Protein AF-0000000067795207 (afdb_homodimer)

Structure (mmCIF, N/CA/C/O backbone):
data_AF-0000000067795207-model_v1
#
loop_
_entity.id
_entity.type
_entity.pdbx_description
1 polymer YALI0E32681p
#
loop_
_atom_site.group_PDB
_atom_site.id
_atom_site.type_symbol
_atom_site.label_atom_id
_atom_site.label_alt_id
_atom_site.label_comp_id
_atom_site.label_asym_id
_atom_site.label_entity_id
_atom_site.label_seq_id
_atom_site.pdbx_PDB_ins_code
_atom_site.Cartn_x
_atom_site.Cartn_y
_atom_site.Cartn_z
_atom_site.occupancy
_atom_site.B_iso_or_equiv
_atom_site.auth_seq_id
_atom_site.auth_comp_id
_atom_site.auth_asym_id
_atom_site.auth_atom_id
_atom_site.pdbx_PDB_model_num
ATOM 1 N N . MET A 1 1 ? -5.621 -8.648 -11.789 1 92.56 1 MET A N 1
ATOM 2 C CA . MET A 1 1 ? -4.742 -8.938 -12.922 1 92.56 1 MET A CA 1
ATOM 3 C C . MET A 1 1 ? -3.68 -9.953 -12.539 1 92.56 1 MET A C 1
ATOM 5 O O . MET A 1 1 ? -3.477 -10.945 -13.242 1 92.56 1 MET A O 1
ATOM 9 N N . ALA A 1 2 ? -3.113 -9.805 -11.336 1 96.44 2 ALA A N 1
ATOM 10 C CA . ALA A 1 2 ? -1.963 -10.617 -10.953 1 96.44 2 ALA A CA 1
ATOM 11 C C . ALA A 1 2 ? -2.312 -12.102 -10.961 1 96.44 2 ALA A C 1
ATOM 13 O O . ALA A 1 2 ? -1.557 -12.922 -11.484 1 96.44 2 ALA A O 1
ATOM 14 N N . GLU A 1 3 ? -3.465 -12.453 -10.414 1 97.31 3 GLU A N 1
ATOM 15 C CA . GLU A 1 3 ? -3.908 -13.844 -10.383 1 97.31 3 GLU A CA 1
ATOM 16 C C . GLU A 1 3 ? -4.066 -14.406 -11.789 1 97.31 3 GLU A C 1
ATOM 18 O O . GLU A 1 3 ? -3.549 -15.484 -12.094 1 97.31 3 GLU A O 1
ATOM 23 N N . ALA A 1 4 ? -4.727 -13.695 -12.602 1 97.75 4 ALA A N 1
ATOM 24 C CA . ALA A 1 4 ? -5.004 -14.141 -13.969 1 97.75 4 ALA A CA 1
ATOM 25 C C . ALA A 1 4 ? -3.713 -14.297 -14.766 1 97.75 4 ALA A C 1
ATOM 27 O O . ALA A 1 4 ? -3.529 -15.289 -15.469 1 97.75 4 ALA A O 1
ATOM 28 N N . VAL A 1 5 ? -2.875 -13.359 -14.633 1 98.31 5 VAL A N 1
ATOM 29 C CA . VAL A 1 5 ? -1.614 -13.383 -15.367 1 98.31 5 VAL A CA 1
ATOM 30 C C . VAL A 1 5 ? -0.76 -14.555 -14.898 1 98.31 5 VAL A C 1
ATOM 32 O O . VAL A 1 5 ? -0.169 -15.266 -15.711 1 98.31 5 VAL A O 1
ATOM 35 N N . PHE A 1 6 ? -0.694 -14.75 -13.602 1 98.5 6 PHE A N 1
ATOM 36 C CA . PHE A 1 6 ? 0.083 -15.867 -13.086 1 98.5 6 PHE A CA 1
ATOM 37 C C . PHE A 1 6 ? -0.47 -17.188 -13.594 1 98.5 6 PHE A C 1
ATOM 39 O O . PHE A 1 6 ? 0.284 -18.047 -14.062 1 98.5 6 PHE A O 1
ATOM 46 N N . ARG A 1 7 ? -1.765 -17.359 -13.477 1 98.38 7 ARG A N 1
ATOM 47 C CA . ARG A 1 7 ? -2.424 -18.578 -13.914 1 98.38 7 ARG A CA 1
ATOM 48 C C . ARG A 1 7 ? -2.141 -18.859 -15.391 1 98.38 7 ARG A C 1
ATOM 50 O O . ARG A 1 7 ? -1.771 -19.969 -15.758 1 98.38 7 ARG A O 1
ATOM 57 N N . GLU A 1 8 ? -2.32 -17.875 -16.203 1 98.62 8 GLU A N 1
ATOM 58 C CA . GLU A 1 8 ? -2.117 -18.047 -17.641 1 98.62 8 GLU A CA 1
ATOM 59 C C . GLU A 1 8 ? -0.647 -18.297 -17.969 1 98.62 8 GLU A C 1
ATOM 61 O O . GLU A 1 8 ? -0.328 -19.109 -18.828 1 98.62 8 GLU A O 1
ATOM 66 N N . THR A 1 9 ? 0.21 -17.609 -17.281 1 98.56 9 THR A N 1
ATOM 67 C CA . THR A 1 9 ? 1.64 -17.812 -17.484 1 98.56 9 THR A CA 1
ATOM 68 C C . THR A 1 9 ? 2.047 -19.234 -17.109 1 98.56 9 THR A C 1
ATOM 70 O O . THR A 1 9 ? 2.818 -19.875 -17.828 1 98.56 9 THR A O 1
ATOM 73 N N . ALA A 1 10 ? 1.554 -19.719 -15.969 1 98.44 10 ALA A N 1
ATOM 74 C CA . ALA A 1 10 ? 1.82 -21.094 -15.57 1 98.44 10 ALA A CA 1
ATOM 75 C C . ALA A 1 10 ? 1.33 -22.078 -16.641 1 98.44 10 ALA A C 1
ATOM 77 O O . ALA A 1 10 ? 2.043 -23.016 -17 1 98.44 10 ALA A O 1
ATOM 78 N N . LYS A 1 11 ? 0.176 -21.828 -17.141 1 98.31 11 LYS A N 1
ATOM 79 C CA . LYS A 1 11 ? -0.413 -22.672 -18.172 1 98.31 11 LYS A CA 1
ATOM 80 C C . LYS A 1 11 ? 0.442 -22.656 -19.438 1 98.31 11 LYS A C 1
ATOM 82 O O . LYS A 1 11 ? 0.78 -23.719 -19.969 1 98.31 11 LYS A O 1
ATOM 87 N N . ARG A 1 12 ? 0.833 -21.516 -19.875 1 98.19 12 ARG A N 1
ATOM 88 C CA . ARG A 1 12 ? 1.607 -21.359 -21.109 1 98.19 12 ARG A CA 1
ATOM 89 C C . ARG A 1 12 ? 2.98 -22.016 -20.969 1 98.19 12 ARG A C 1
ATOM 91 O O . ARG A 1 12 ? 3.574 -22.422 -21.969 1 98.19 12 ARG A O 1
ATOM 98 N N . ASN A 1 13 ? 3.387 -22.109 -19.797 1 97.38 13 ASN A N 1
ATOM 99 C CA . ASN A 1 13 ? 4.695 -22.703 -19.562 1 97.38 13 ASN A CA 1
ATOM 100 C C . ASN A 1 13 ? 4.582 -24.172 -19.156 1 97.38 13 ASN A C 1
ATOM 102 O O . ASN A 1 13 ? 5.562 -24.781 -18.719 1 97.38 13 ASN A O 1
ATOM 106 N N . GLY A 1 14 ? 3.4 -24.734 -19.219 1 97.06 14 GLY A N 1
ATOM 107 C CA . GLY A 1 14 ? 3.189 -26.141 -18.938 1 97.06 14 GLY A CA 1
ATOM 108 C C . GLY A 1 14 ? 3.303 -26.484 -17.469 1 97.06 14 GLY A C 1
ATOM 109 O O . GLY A 1 14 ? 3.697 -27.594 -17.125 1 97.06 14 GLY A O 1
ATOM 110 N N . LYS A 1 15 ? 2.982 -25.484 -16.609 1 97.38 15 LYS A N 1
ATOM 111 C CA . LYS A 1 15 ? 3.215 -25.688 -15.188 1 97.38 15 LYS A CA 1
ATOM 112 C C . LYS A 1 15 ? 1.923 -25.516 -14.391 1 97.38 15 LYS A C 1
ATOM 114 O O . LYS A 1 15 ? 1.958 -25.359 -13.164 1 97.38 15 LYS A O 1
ATOM 119 N N . ALA A 1 16 ? 0.835 -25.531 -15.062 1 97 16 ALA A N 1
ATOM 120 C CA . ALA A 1 16 ? -0.45 -25.328 -14.398 1 97 16 ALA A CA 1
ATOM 121 C C . ALA A 1 16 ? -0.688 -26.406 -13.336 1 97 16 ALA A C 1
ATOM 123 O O . ALA A 1 16 ? -1.244 -26.125 -12.273 1 97 16 ALA A O 1
ATOM 124 N N . ASP A 1 17 ? -0.238 -27.562 -13.594 1 96.56 17 ASP A N 1
ATOM 125 C CA . ASP A 1 17 ? -0.501 -28.703 -12.719 1 96.56 17 ASP A CA 1
ATOM 126 C C . ASP A 1 17 ? 0.352 -28.625 -11.453 1 96.56 17 ASP A C 1
ATOM 128 O O . ASP A 1 17 ? 0.128 -29.391 -10.508 1 96.56 17 ASP A O 1
ATOM 132 N N . GLN A 1 18 ? 1.262 -27.719 -11.422 1 96.56 18 GLN A N 1
ATOM 133 C CA . GLN A 1 18 ? 2.119 -27.562 -10.25 1 96.56 18 GLN A CA 1
ATOM 134 C C . GLN A 1 18 ? 1.411 -26.781 -9.148 1 96.56 18 GLN A C 1
ATOM 136 O O . GLN A 1 18 ? 1.884 -26.75 -8.016 1 96.56 18 GLN A O 1
ATOM 141 N N . PHE A 1 19 ? 0.271 -26.266 -9.477 1 97.81 19 PHE A N 1
ATOM 142 C CA . PHE A 1 19 ? -0.446 -25.453 -8.508 1 97.81 19 PHE A CA 1
ATOM 143 C C . PHE A 1 19 ? -1.842 -26 -8.258 1 97.81 19 PHE A C 1
ATOM 145 O O . PHE A 1 19 ? -2.648 -26.125 -9.18 1 97.81 19 PHE A O 1
ATOM 152 N N . ASN A 1 20 ? -2.111 -26.281 -7.023 1 97.88 20 ASN A N 1
ATOM 153 C CA . ASN A 1 20 ? -3.449 -26.703 -6.637 1 97.88 20 ASN A CA 1
ATOM 154 C C . ASN A 1 20 ? -4.418 -25.531 -6.562 1 97.88 20 ASN A C 1
ATOM 156 O O . ASN A 1 20 ? -5.57 -25.641 -6.984 1 97.88 20 ASN A O 1
ATOM 160 N N . ILE A 1 21 ? -3.943 -24.422 -6.008 1 97.94 21 ILE A N 1
ATOM 161 C CA . ILE A 1 21 ? -4.758 -23.219 -5.844 1 97.94 21 ILE A CA 1
ATOM 162 C C . ILE A 1 21 ? -3.961 -22 -6.281 1 97.94 21 ILE A C 1
ATOM 164 O O . ILE A 1 21 ? -2.803 -21.828 -5.891 1 97.94 21 ILE A O 1
ATOM 168 N N . ILE A 1 22 ? -4.48 -21.25 -7.199 1 97.88 22 ILE A N 1
ATOM 169 C CA . ILE 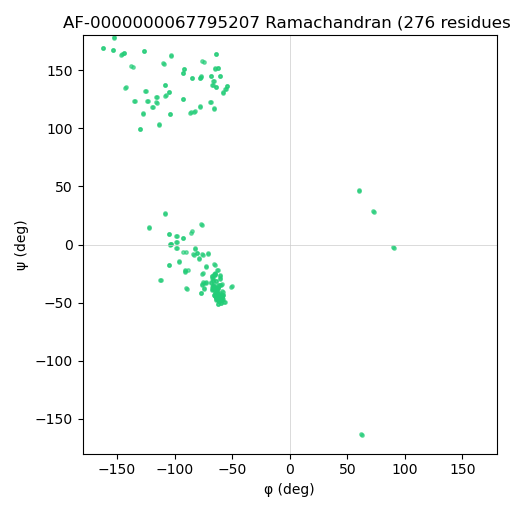A 1 22 ? -4.004 -19.922 -7.547 1 97.88 22 ILE A CA 1
ATOM 170 C C . ILE A 1 22 ? -5.09 -18.891 -7.242 1 97.88 22 ILE A C 1
ATOM 172 O O . ILE A 1 22 ? -6.223 -19.016 -7.719 1 97.88 22 ILE A O 1
ATOM 176 N N . ASP A 1 23 ? -4.77 -17.891 -6.391 1 96.62 23 ASP A N 1
ATOM 177 C CA . ASP A 1 23 ? -5.754 -16.922 -5.902 1 96.62 23 ASP A CA 1
ATOM 178 C C . ASP A 1 23 ? -5.121 -15.555 -5.699 1 96.62 23 ASP A C 1
ATOM 180 O O . ASP A 1 23 ? -3.904 -15.398 -5.812 1 96.62 23 ASP A O 1
ATOM 184 N N . SER A 1 24 ? -5.922 -14.594 -5.602 1 95.12 24 SER A N 1
ATOM 185 C CA . SER A 1 24 ? -5.488 -13.258 -5.211 1 95.12 24 SER A CA 1
ATOM 186 C C . SER A 1 24 ? -6.449 -12.633 -4.203 1 95.12 24 SER A C 1
ATOM 188 O O . SER A 1 24 ? -7.602 -13.062 -4.094 1 95.12 24 SER A O 1
ATOM 190 N N . CYS A 1 25 ? -5.926 -11.75 -3.398 1 92.81 25 CYS A N 1
ATOM 191 C CA . CYS A 1 25 ? -6.723 -11.016 -2.424 1 92.81 25 CYS A CA 1
ATOM 192 C C . CYS A 1 25 ? -6.078 -9.672 -2.096 1 92.81 25 CYS A C 1
ATOM 194 O O . CYS A 1 25 ? -4.988 -9.367 -2.584 1 92.81 25 CYS A O 1
ATOM 196 N N . GLY A 1 26 ? -6.832 -8.844 -1.44 1 90.44 26 GLY A N 1
ATOM 197 C CA . GLY A 1 26 ? -6.32 -7.566 -0.977 1 90.44 26 GLY A CA 1
ATOM 198 C C . GLY A 1 26 ? -6.012 -7.547 0.508 1 90.44 26 GLY A C 1
ATOM 199 O O . GLY A 1 26 ? -6.441 -8.438 1.247 1 90.44 26 GLY A O 1
ATOM 200 N N . THR A 1 27 ? -5.242 -6.562 0.859 1 89.62 27 THR A N 1
ATOM 201 C CA . THR A 1 27 ? -4.98 -6.371 2.281 1 89.62 27 THR A CA 1
ATOM 202 C C . THR A 1 27 ? -5.891 -5.289 2.859 1 89.62 27 THR A C 1
ATOM 204 O O . THR A 1 27 ? -5.836 -5.004 4.055 1 89.62 27 THR A O 1
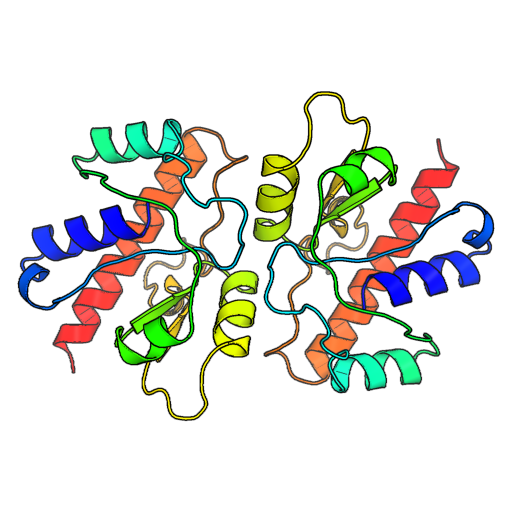ATOM 207 N N . SER A 1 28 ? -6.641 -4.762 1.921 1 82.31 28 SER A N 1
ATOM 208 C CA . SER A 1 28 ? -7.613 -3.76 2.346 1 82.31 28 SER A CA 1
ATOM 209 C C . SER A 1 28 ? -9.039 -4.289 2.232 1 82.31 28 SER A C 1
ATOM 211 O O . SER A 1 28 ? -9.273 -5.324 1.603 1 82.31 28 SER A O 1
ATOM 213 N N . GLY A 1 29 ? -10.031 -3.793 2.959 1 73.56 29 GLY A N 1
ATOM 214 C CA . GLY A 1 29 ? -11.414 -4.219 2.854 1 73.56 29 GLY A CA 1
ATOM 215 C C . GLY A 1 29 ? -12.18 -3.496 1.76 1 73.56 29 GLY A C 1
ATOM 216 O O . GLY A 1 29 ? -13.383 -3.719 1.582 1 73.56 29 GLY A O 1
ATOM 217 N N . PHE A 1 30 ? -11.609 -2.721 0.873 1 68.81 30 PHE A N 1
ATOM 218 C CA . PHE A 1 30 ? -12.344 -1.798 0.013 1 68.81 30 PHE A CA 1
ATOM 219 C C . PHE A 1 30 ? -12.781 -2.488 -1.272 1 68.81 30 PHE A C 1
ATOM 221 O O . PHE A 1 30 ? -13.75 -2.064 -1.914 1 68.81 30 PHE A O 1
ATOM 228 N N . HIS A 1 31 ? -12.148 -3.568 -1.674 1 70.75 31 HIS A N 1
ATOM 229 C CA . HIS A 1 31 ? -12.43 -4.148 -2.984 1 70.75 31 HIS A CA 1
ATOM 230 C C . HIS A 1 31 ? -13.203 -5.457 -2.854 1 70.75 31 HIS A C 1
ATOM 232 O O . HIS A 1 31 ? -13.234 -6.262 -3.789 1 70.75 31 HIS A O 1
ATOM 238 N N . ILE A 1 32 ? -13.883 -5.457 -1.752 1 72.12 32 ILE A N 1
ATOM 239 C CA . ILE A 1 32 ? -14.609 -6.711 -1.582 1 72.12 32 ILE A CA 1
ATOM 240 C C . ILE A 1 32 ? -15.852 -6.715 -2.469 1 72.12 32 ILE A C 1
ATOM 242 O O . ILE A 1 32 ? -16.656 -5.781 -2.422 1 72.12 32 ILE A O 1
ATOM 246 N N . GLY A 1 33 ? -15.969 -7.621 -3.377 1 73.19 33 GLY A N 1
ATOM 247 C CA . GLY A 1 33 ? -17.125 -7.809 -4.246 1 73.19 33 GLY A CA 1
ATOM 248 C C . GLY A 1 33 ? -17.031 -7.008 -5.535 1 73.19 33 GLY A C 1
ATOM 249 O O . GLY A 1 33 ? -17.906 -7.109 -6.395 1 73.19 33 GLY A O 1
ATOM 250 N N . ASP A 1 34 ? -15.938 -6.211 -5.691 1 76.75 34 ASP A N 1
ATOM 251 C CA . ASP A 1 34 ? -15.797 -5.375 -6.879 1 76.75 34 ASP A CA 1
ATOM 252 C C . ASP A 1 34 ? -15.359 -6.203 -8.086 1 76.75 34 ASP A C 1
ATOM 254 O O . ASP A 1 34 ? -14.625 -7.184 -7.941 1 76.75 34 ASP A O 1
ATOM 258 N N . HIS A 1 35 ? -15.906 -5.758 -9.234 1 81.69 35 HIS A N 1
ATOM 259 C CA . HIS A 1 35 ? -15.391 -6.281 -10.492 1 81.69 35 HIS A CA 1
ATOM 260 C C . HIS A 1 35 ? -14.039 -5.652 -10.836 1 81.69 35 HIS A C 1
ATOM 262 O O . HIS A 1 35 ? -13.75 -4.535 -10.406 1 81.69 35 HIS A O 1
ATOM 268 N N . PRO A 1 36 ? -13.305 -6.414 -11.688 1 85.31 36 PRO A N 1
ATOM 269 C CA . PRO A 1 36 ? -12.016 -5.848 -12.109 1 85.31 36 PRO A CA 1
ATOM 270 C C . PRO A 1 36 ? -12.18 -4.547 -12.891 1 85.31 36 PRO A C 1
ATOM 272 O O . PRO A 1 36 ? -13.219 -4.316 -13.516 1 85.31 36 PRO A O 1
ATOM 275 N N . ASP A 1 37 ? -11.219 -3.764 -12.797 1 87.5 37 ASP A N 1
ATOM 276 C CA . ASP A 1 37 ? -11.125 -2.559 -13.617 1 87.5 37 ASP A CA 1
ATOM 277 C C . ASP A 1 37 ? -11.25 -2.891 -15.102 1 87.5 37 ASP A C 1
ATOM 279 O O . ASP A 1 37 ? -10.656 -3.857 -15.578 1 87.5 37 ASP A O 1
ATOM 283 N N . THR A 1 38 ? -12.023 -2.088 -15.789 1 91.62 38 THR A N 1
ATOM 284 C CA . THR A 1 38 ? -12.273 -2.363 -17.203 1 91.62 38 THR A CA 1
ATOM 285 C C . THR A 1 38 ? -10.969 -2.34 -18 1 91.62 38 THR A C 1
ATOM 287 O O . THR A 1 38 ? -10.82 -3.068 -18.969 1 91.62 38 THR A O 1
ATOM 290 N N . ARG A 1 39 ? -10.086 -1.527 -17.656 1 94.38 39 ARG A N 1
ATOM 291 C CA . ARG A 1 39 ? -8.797 -1.455 -18.344 1 94.38 39 ARG A CA 1
ATOM 292 C C . ARG A 1 39 ? -7.988 -2.727 -18.125 1 94.38 39 ARG A C 1
ATOM 294 O O . ARG A 1 39 ? -7.242 -3.158 -19 1 94.38 39 ARG A O 1
ATOM 301 N N . THR A 1 40 ? -8.117 -3.311 -16.891 1 94.38 40 THR A N 1
ATOM 302 C CA . THR A 1 40 ? -7.551 -4.629 -16.641 1 94.38 40 THR A CA 1
ATOM 303 C C . THR A 1 40 ? -8.148 -5.668 -17.578 1 94.38 40 THR A C 1
ATOM 305 O O . THR A 1 40 ? -7.418 -6.457 -18.188 1 94.38 40 THR A O 1
ATOM 308 N N . LEU A 1 41 ? -9.453 -5.648 -17.719 1 95.31 41 LEU A N 1
ATOM 309 C CA . LEU A 1 41 ? -10.141 -6.594 -18.594 1 95.31 41 LEU A CA 1
ATOM 310 C C . LEU A 1 41 ? -9.672 -6.445 -20.047 1 95.31 41 LEU A C 1
ATOM 312 O O . LEU A 1 41 ? -9.445 -7.438 -20.734 1 95.31 41 LEU A O 1
ATOM 316 N N . GLU A 1 42 ? -9.523 -5.285 -20.453 1 96.56 42 GLU A N 1
ATOM 317 C CA . GLU A 1 42 ? -9.102 -5.004 -21.812 1 96.56 42 GLU A CA 1
ATOM 318 C C . GLU A 1 42 ? -7.707 -5.562 -22.094 1 96.56 42 GLU A C 1
ATOM 320 O O . GLU A 1 42 ? -7.5 -6.262 -23.078 1 96.56 42 GLU A O 1
ATOM 325 N N . VAL A 1 43 ? -6.77 -5.238 -21.219 1 97.25 43 VAL A N 1
ATOM 326 C CA . VAL A 1 43 ? -5.395 -5.684 -21.406 1 97.25 43 VAL A CA 1
ATOM 327 C C . VAL A 1 43 ? -5.336 -7.211 -21.344 1 97.25 43 VAL A C 1
ATOM 329 O O . VAL A 1 43 ? -4.664 -7.84 -22.172 1 97.25 43 VAL A O 1
ATOM 332 N N . CYS A 1 44 ? -6.039 -7.781 -20.453 1 97.5 44 CYS A N 1
ATOM 333 C CA . CYS A 1 44 ? -6.039 -9.234 -20.328 1 97.5 44 CYS A CA 1
ATOM 334 C C . CYS A 1 44 ? -6.664 -9.883 -21.562 1 97.5 44 CYS A C 1
ATOM 336 O O . CYS A 1 44 ? -6.137 -10.867 -22.078 1 97.5 44 CYS A O 1
ATOM 338 N N . ASN A 1 45 ? -7.715 -9.32 -21.969 1 97.44 45 ASN A N 1
ATOM 339 C CA . ASN A 1 45 ? -8.367 -9.836 -23.172 1 97.44 45 ASN A CA 1
ATOM 340 C C . ASN A 1 45 ? -7.441 -9.766 -24.375 1 97.44 45 ASN A C 1
ATOM 342 O O . ASN A 1 45 ? -7.309 -10.742 -25.125 1 97.44 45 ASN A O 1
ATOM 346 N N . ARG A 1 46 ? -6.777 -8.695 -24.609 1 97.69 46 ARG A N 1
ATOM 347 C CA . ARG A 1 46 ? -5.863 -8.5 -25.734 1 97.69 46 ARG A CA 1
ATOM 348 C C . ARG A 1 46 ? -4.719 -9.5 -25.688 1 97.69 46 ARG A C 1
ATOM 350 O O . ARG A 1 46 ? -4.152 -9.844 -26.734 1 97.69 46 ARG A O 1
ATOM 357 N N . ASN A 1 47 ? -4.43 -9.938 -24.531 1 98.31 47 ASN A N 1
ATOM 358 C CA . ASN A 1 47 ? -3.316 -10.867 -24.375 1 98.31 47 ASN A CA 1
ATOM 359 C C . ASN A 1 47 ? -3.807 -12.289 -24.141 1 98.31 47 ASN A C 1
ATOM 361 O O . ASN A 1 47 ? -3.031 -13.156 -23.734 1 98.31 47 ASN A O 1
ATOM 365 N N . ASN A 1 48 ? -5.121 -12.547 -24.297 1 98.31 48 ASN A N 1
ATOM 366 C CA . ASN A 1 48 ? -5.734 -13.867 -24.141 1 98.31 48 ASN A CA 1
ATOM 367 C C . ASN A 1 48 ? -5.531 -14.43 -22.75 1 98.31 48 ASN A C 1
ATOM 369 O O . ASN A 1 48 ? -5.137 -15.586 -22.578 1 98.31 48 ASN A O 1
ATOM 373 N N . VAL A 1 49 ? -5.781 -13.578 -21.812 1 98.44 49 VAL A N 1
ATOM 374 C CA . VAL A 1 49 ? -5.719 -13.953 -20.406 1 98.44 49 VAL A CA 1
ATOM 375 C C . VAL A 1 49 ? -7.113 -13.883 -19.797 1 98.44 49 VAL A C 1
ATOM 377 O O . VAL A 1 49 ? -7.605 -12.797 -19.469 1 98.44 49 VAL A O 1
ATOM 380 N N . PRO A 1 50 ? -7.707 -15.047 -19.625 1 96.75 50 PRO A N 1
ATOM 381 C CA . PRO A 1 50 ? -9.039 -15.023 -19 1 96.75 50 PRO A CA 1
ATOM 382 C C . PRO A 1 50 ? -9 -14.57 -17.547 1 96.75 50 PRO A C 1
ATOM 384 O O . PRO A 1 50 ? -8.078 -14.922 -16.812 1 96.75 50 PRO A O 1
ATOM 387 N N . ILE A 1 51 ? -9.969 -13.719 -17.188 1 94.81 51 ILE A N 1
ATOM 388 C CA . ILE A 1 51 ? -10.023 -13.219 -15.828 1 94.81 51 ILE A CA 1
ATOM 389 C C . ILE A 1 51 ? -11.352 -13.625 -15.18 1 94.81 51 ILE A C 1
ATOM 391 O O . ILE A 1 51 ? -12.422 -13.352 -15.727 1 94.81 51 ILE A O 1
ATOM 395 N N . LYS A 1 52 ? -11.25 -14.367 -14.172 1 87.56 52 LYS A N 1
ATOM 396 C CA . LYS A 1 52 ? -12.344 -14.68 -13.258 1 87.56 52 LYS A CA 1
ATOM 397 C C . LYS A 1 52 ? -11.93 -14.461 -11.812 1 87.56 52 LYS A C 1
ATOM 399 O O . LYS A 1 52 ? -11.133 -15.227 -11.266 1 87.56 52 LYS A O 1
ATOM 404 N N . HIS A 1 53 ? -12.383 -13.289 -11.383 1 84.94 53 HIS A N 1
ATOM 405 C CA . HIS A 1 53 ? -11.898 -12.961 -10.047 1 84.94 53 HIS A CA 1
ATOM 406 C C . HIS A 1 53 ? -12.969 -12.266 -9.227 1 84.94 53 HIS A C 1
ATOM 408 O O . HIS A 1 53 ? -13.719 -11.438 -9.75 1 84.94 53 HIS A O 1
ATOM 414 N N . GLU A 1 54 ? -13.047 -12.758 -7.98 1 83.88 54 GLU A N 1
ATOM 415 C CA . GLU A 1 54 ? -13.82 -12.023 -6.98 1 83.88 54 GLU A CA 1
ATOM 416 C C . GLU A 1 54 ? -12.93 -11.523 -5.852 1 83.88 54 GLU A C 1
ATOM 418 O O . GLU A 1 54 ? -12.219 -12.312 -5.219 1 83.88 54 GLU A O 1
ATOM 423 N N . GLY A 1 55 ? -13.047 -10.273 -5.629 1 87.12 55 GLY A N 1
ATOM 424 C CA . GLY A 1 55 ? -12.219 -9.68 -4.594 1 87.12 55 GLY A CA 1
ATOM 425 C C . GLY A 1 55 ? -12.523 -10.211 -3.207 1 87.12 55 GLY A C 1
ATOM 426 O O . GLY A 1 55 ? -13.688 -10.422 -2.857 1 87.12 55 GLY A O 1
ATOM 427 N N . ARG A 1 56 ? -11.484 -10.523 -2.428 1 89.5 56 ARG A N 1
ATOM 428 C CA . ARG A 1 56 ? -11.586 -10.867 -1.014 1 89.5 56 ARG A CA 1
ATOM 429 C C . ARG A 1 56 ? -10.391 -10.328 -0.232 1 89.5 56 ARG A C 1
ATOM 431 O O . ARG A 1 56 ? -9.391 -9.922 -0.823 1 89.5 56 ARG A O 1
ATOM 438 N N . ALA A 1 57 ? -10.57 -10.32 1.118 1 89.94 57 ALA A N 1
ATOM 439 C CA . ALA A 1 57 ? -9.492 -9.836 1.975 1 89.94 57 ALA A CA 1
ATOM 440 C C . ALA A 1 57 ? -8.594 -10.984 2.426 1 89.94 57 ALA A C 1
ATOM 442 O O . ALA A 1 57 ? -9.055 -12.117 2.592 1 89.94 57 ALA A O 1
ATOM 443 N N . LEU A 1 58 ? -7.379 -10.719 2.6 1 94 58 LEU A N 1
ATOM 444 C CA . LEU A 1 58 ? -6.43 -11.648 3.203 1 94 58 LEU A CA 1
ATOM 445 C C . LEU A 1 58 ? -6.91 -12.094 4.582 1 94 58 LEU A C 1
ATOM 447 O O . LEU A 1 58 ? -7.391 -11.281 5.371 1 94 58 LEU A O 1
ATOM 451 N N . SER A 1 59 ? -6.844 -13.352 4.82 1 93.06 59 SER A N 1
ATOM 452 C CA . SER A 1 59 ? -7.184 -13.906 6.125 1 93.06 59 SER A CA 1
ATOM 453 C C . SER A 1 59 ? -6.055 -14.781 6.668 1 93.06 59 SER A C 1
ATOM 455 O O . SER A 1 59 ? -5.168 -15.188 5.918 1 93.06 59 SER A O 1
ATOM 457 N N . GLU A 1 60 ? -6.188 -15.07 7.957 1 95.44 60 GLU A N 1
ATOM 458 C CA . GLU A 1 60 ? -5.168 -15.898 8.594 1 95.44 60 GLU A CA 1
ATOM 459 C C . GLU A 1 60 ? -5.102 -17.281 7.969 1 95.44 60 GLU A C 1
ATOM 461 O O . GLU A 1 60 ? -4.023 -17.859 7.836 1 95.44 60 GLU A O 1
ATOM 466 N N . SER A 1 61 ? -6.215 -17.812 7.586 1 97.88 61 SER A N 1
ATOM 467 C CA . SER A 1 61 ? -6.262 -19.156 7.016 1 97.88 61 SER A CA 1
ATOM 468 C C . SER A 1 61 ? -5.457 -19.234 5.723 1 97.88 61 SER A C 1
ATOM 470 O O . SER A 1 61 ? -5.012 -20.312 5.332 1 97.88 61 SER A O 1
ATOM 472 N N . ASP A 1 62 ? -5.242 -18.109 5.09 1 98 62 ASP A N 1
ATOM 473 C CA . ASP A 1 62 ? -4.5 -18.078 3.834 1 98 62 ASP A CA 1
ATOM 474 C C . ASP A 1 62 ? -3.049 -18.516 4.047 1 98 62 ASP A C 1
ATOM 476 O O . ASP A 1 62 ? -2.436 -19.109 3.16 1 98 62 ASP A O 1
ATOM 480 N N . PHE A 1 63 ? -2.543 -18.344 5.211 1 98.56 63 PHE A N 1
ATOM 481 C CA . PHE A 1 63 ? -1.148 -18.656 5.5 1 98.56 63 PHE A CA 1
ATOM 482 C C . PHE A 1 63 ? -0.956 -20.156 5.691 1 98.56 63 PHE A C 1
ATOM 484 O O . PHE A 1 63 ? 0.177 -20.641 5.715 1 98.56 63 PHE A O 1
ATOM 491 N N . TYR A 1 64 ? -2.029 -20.812 5.812 1 98.62 64 TYR A N 1
ATOM 492 C CA . TYR A 1 64 ? -1.978 -22.266 5.93 1 98.62 64 TYR A CA 1
ATOM 493 C C . TYR A 1 64 ? -2.412 -22.922 4.629 1 98.62 64 TYR A C 1
ATOM 495 O O . TYR A 1 64 ? -2.137 -24.109 4.406 1 98.62 64 TYR A O 1
ATOM 503 N N . THR A 1 65 ? -3.049 -22.203 3.811 1 98.56 65 THR A N 1
ATOM 504 C CA . THR A 1 65 ? -3.566 -22.719 2.547 1 98.56 65 THR A CA 1
ATOM 505 C C . THR A 1 65 ? -2.531 -22.562 1.438 1 98.56 65 THR A C 1
ATOM 507 O O . THR A 1 65 ? -2.381 -23.453 0.598 1 98.56 65 THR A O 1
ATOM 510 N N . PHE A 1 66 ? -1.792 -21.469 1.458 1 98.69 66 PHE A N 1
ATOM 511 C CA . PHE A 1 66 ? -0.898 -21.141 0.354 1 98.69 66 PHE A CA 1
ATOM 512 C C . PHE A 1 66 ? 0.558 -21.328 0.763 1 98.69 66 PHE A C 1
ATOM 514 O O . PHE A 1 66 ? 0.954 -20.938 1.862 1 98.69 66 PHE A O 1
ATOM 521 N N . ASP A 1 67 ? 1.34 -21.938 -0.168 1 98.44 67 ASP A N 1
ATOM 522 C CA . ASP A 1 67 ? 2.775 -22.094 0.049 1 98.44 67 ASP A CA 1
ATOM 523 C C . ASP A 1 67 ? 3.506 -20.766 -0.188 1 98.44 67 ASP A C 1
ATOM 525 O O . ASP A 1 67 ? 4.508 -20.484 0.47 1 98.44 67 ASP A O 1
ATOM 529 N N . TYR A 1 68 ? 2.982 -20.031 -1.144 1 98.44 68 TYR A N 1
ATOM 530 C CA . TYR A 1 68 ? 3.562 -18.75 -1.524 1 98.44 68 TYR A CA 1
ATOM 531 C C . TYR A 1 68 ? 2.521 -17.641 -1.449 1 98.44 68 TYR A C 1
ATOM 533 O O . TYR A 1 68 ? 1.384 -17.812 -1.891 1 98.44 68 TYR A O 1
ATOM 541 N N . ILE A 1 69 ? 2.854 -16.547 -0.84 1 98.62 69 ILE A N 1
ATOM 542 C CA . ILE A 1 69 ? 2.053 -15.328 -0.81 1 98.62 69 ILE A CA 1
ATOM 543 C C . ILE A 1 69 ? 2.906 -14.141 -1.25 1 98.62 69 ILE A C 1
ATOM 545 O O . ILE A 1 69 ? 3.838 -13.742 -0.546 1 98.62 69 ILE A O 1
ATOM 549 N N . PHE A 1 70 ? 2.57 -13.578 -2.395 1 98.44 70 PHE A N 1
ATOM 550 C CA . PHE A 1 70 ? 3.367 -12.508 -2.979 1 98.44 70 PHE A CA 1
ATOM 551 C C . PHE A 1 70 ? 2.674 -11.156 -2.805 1 98.44 70 PHE A C 1
ATOM 553 O O . PHE A 1 70 ? 1.486 -11.023 -3.104 1 98.44 70 PHE A O 1
ATOM 560 N N . ALA A 1 71 ? 3.436 -10.242 -2.336 1 96.94 71 ALA A N 1
ATOM 561 C CA . ALA A 1 71 ? 2.98 -8.859 -2.277 1 96.94 71 ALA A CA 1
ATOM 562 C C . ALA A 1 71 ? 3.379 -8.094 -3.539 1 96.94 71 ALA A C 1
ATOM 564 O O . ALA A 1 71 ? 4.434 -8.352 -4.121 1 96.94 71 ALA A O 1
ATOM 565 N N . MET A 1 72 ? 2.555 -7.09 -3.891 1 95.94 72 MET A N 1
ATOM 566 C CA . MET A 1 72 ? 2.844 -6.289 -5.078 1 95.94 72 MET A CA 1
ATOM 567 C C . MET A 1 72 ? 3.695 -5.074 -4.727 1 95.94 72 MET A C 1
ATOM 569 O O . MET A 1 72 ? 4.383 -4.523 -5.586 1 95.94 72 MET A O 1
ATOM 573 N N . ASP A 1 73 ? 3.613 -4.715 -3.473 1 93.44 73 ASP A N 1
ATOM 574 C CA . ASP A 1 73 ? 4.367 -3.553 -3.014 1 93.44 73 ASP A CA 1
ATOM 575 C C . ASP A 1 73 ? 4.699 -3.664 -1.526 1 93.44 73 ASP A C 1
ATOM 577 O O . ASP A 1 73 ? 4.289 -4.621 -0.866 1 93.44 73 ASP A O 1
ATOM 581 N N . ASN A 1 74 ? 5.43 -2.639 -1.031 1 91.75 74 ASN A N 1
ATOM 582 C CA . ASN A 1 74 ? 5.938 -2.725 0.333 1 91.75 74 ASN A CA 1
ATOM 583 C C . ASN A 1 74 ? 4.82 -2.555 1.359 1 91.75 74 ASN A C 1
ATOM 585 O O . ASN A 1 74 ? 4.875 -3.141 2.443 1 91.75 74 ASN A O 1
ATOM 589 N N . SER A 1 75 ? 3.852 -1.757 1.004 1 89.88 75 SER A N 1
ATOM 590 C CA . SER A 1 75 ? 2.727 -1.594 1.917 1 89.88 75 SER A CA 1
ATOM 591 C C . SER A 1 75 ? 1.975 -2.906 2.109 1 89.88 75 SER A C 1
ATOM 593 O O . SER A 1 75 ? 1.69 -3.305 3.24 1 89.88 75 SER A O 1
ATOM 595 N N . ASN A 1 76 ? 1.716 -3.557 1.027 1 92.31 76 ASN A N 1
ATOM 596 C CA . ASN A 1 76 ? 1.071 -4.863 1.097 1 92.31 76 ASN A CA 1
ATOM 597 C C . ASN A 1 76 ? 1.948 -5.883 1.818 1 92.31 76 ASN A C 1
ATOM 599 O O . ASN A 1 76 ? 1.45 -6.688 2.609 1 92.31 76 ASN A O 1
ATOM 603 N N . LEU A 1 77 ? 3.229 -5.832 1.564 1 93.81 77 LEU A N 1
ATOM 604 C CA . LEU A 1 77 ? 4.152 -6.754 2.213 1 93.81 77 LEU A CA 1
ATOM 605 C C . LEU A 1 77 ? 4.117 -6.582 3.729 1 93.81 77 LEU A C 1
ATOM 607 O O . LEU A 1 77 ? 4.043 -7.562 4.469 1 93.81 77 LEU A O 1
ATOM 611 N N . ALA A 1 78 ? 4.188 -5.367 4.137 1 88.88 78 ALA A N 1
ATOM 612 C CA . ALA A 1 78 ? 4.133 -5.086 5.566 1 88.88 78 ALA A CA 1
ATOM 613 C C . ALA A 1 78 ? 2.82 -5.57 6.172 1 88.88 78 ALA A C 1
ATOM 615 O O . ALA A 1 78 ? 2.812 -6.195 7.234 1 88.88 78 ALA A O 1
ATOM 616 N N . ASN A 1 79 ? 1.729 -5.273 5.488 1 90 79 ASN A N 1
ATOM 617 C CA . ASN A 1 79 ? 0.413 -5.691 5.957 1 90 79 ASN A CA 1
ATOM 618 C C . ASN A 1 79 ? 0.311 -7.211 6.062 1 90 79 ASN A C 1
ATOM 620 O O . ASN A 1 79 ? -0.217 -7.734 7.043 1 90 79 ASN A O 1
ATOM 624 N N . ILE A 1 80 ? 0.788 -7.875 5.105 1 94.31 80 ILE A N 1
ATOM 625 C CA . ILE A 1 80 ? 0.765 -9.336 5.086 1 94.31 80 ILE A CA 1
ATOM 626 C C . ILE A 1 80 ? 1.576 -9.883 6.258 1 94.31 80 ILE A C 1
ATOM 628 O O . ILE A 1 80 ? 1.111 -10.766 6.984 1 94.31 80 ILE A O 1
ATOM 632 N N . ASN A 1 81 ? 2.727 -9.398 6.473 1 91.62 81 ASN A N 1
ATOM 633 C CA . ASN A 1 81 ? 3.615 -9.906 7.512 1 91.62 81 ASN A CA 1
ATOM 634 C C . ASN A 1 81 ? 3.062 -9.633 8.906 1 91.62 81 ASN A C 1
ATOM 636 O O . ASN A 1 81 ? 3.314 -10.391 9.844 1 91.62 81 ASN A O 1
ATOM 640 N N . ARG A 1 82 ? 2.311 -8.57 8.984 1 86.5 82 ARG A N 1
ATOM 641 C CA . ARG A 1 82 ? 1.686 -8.266 10.266 1 86.5 82 ARG A CA 1
ATOM 642 C C . ARG A 1 82 ? 0.637 -9.312 10.633 1 86.5 82 ARG A C 1
ATOM 644 O O . ARG A 1 82 ? 0.387 -9.555 11.812 1 86.5 82 ARG A O 1
ATOM 651 N N . LEU A 1 83 ? 0.068 -9.938 9.695 1 89.75 83 LEU A N 1
ATOM 652 C CA . LEU A 1 83 ? -0.998 -10.906 9.922 1 89.75 83 LEU A CA 1
ATOM 653 C C . LEU A 1 83 ? -0.441 -12.328 9.969 1 89.75 83 LEU A C 1
ATOM 655 O O . LEU A 1 83 ? -1.136 -13.258 10.383 1 89.75 83 LEU A O 1
ATOM 659 N N . LYS A 1 84 ? 0.723 -12.523 9.562 1 94.94 84 LYS A N 1
ATOM 660 C CA . LYS A 1 84 ? 1.28 -13.867 9.406 1 94.94 84 LYS A CA 1
ATOM 661 C C . LYS A 1 84 ? 1.503 -14.531 10.766 1 94.94 84 LYS A C 1
ATOM 663 O O . LYS A 1 84 ? 2.268 -14.023 11.586 1 94.94 84 LYS A O 1
ATOM 668 N N . PRO A 1 85 ? 0.833 -15.711 10.859 1 96.69 85 PRO A N 1
ATOM 669 C CA . PRO A 1 85 ? 1.114 -16.453 12.086 1 96.69 85 PRO A CA 1
ATOM 670 C C . PRO A 1 85 ? 2.566 -16.922 12.18 1 96.69 85 PRO A C 1
ATOM 672 O O . PRO A 1 85 ? 3.176 -17.25 11.164 1 96.69 85 PRO A O 1
ATOM 675 N N . LYS A 1 86 ? 3.018 -17.047 13.445 1 95.88 86 LYS A N 1
ATOM 676 C CA . LYS A 1 86 ? 4.41 -17.406 13.68 1 95.88 86 LYS A CA 1
ATOM 677 C C . LYS A 1 86 ? 4.707 -18.812 13.18 1 95.88 86 LYS A C 1
ATOM 679 O O . LYS A 1 86 ? 5.828 -19.109 12.758 1 95.88 86 LYS A O 1
ATOM 684 N N . ASP A 1 87 ? 3.719 -19.562 13.164 1 98.12 87 ASP A N 1
ATOM 685 C CA . ASP A 1 87 ? 3.953 -20.969 12.828 1 98.12 87 ASP A CA 1
ATOM 686 C C . ASP A 1 87 ? 3.658 -21.234 11.359 1 98.12 87 ASP A C 1
ATOM 688 O O . ASP A 1 87 ? 3.744 -22.375 10.898 1 98.12 87 ASP A O 1
ATOM 692 N N . SER A 1 88 ? 3.309 -20.25 10.648 1 98.5 88 SER A N 1
ATOM 693 C CA . SER A 1 88 ? 3.033 -20.438 9.234 1 98.5 88 SER A CA 1
ATOM 694 C C . SER A 1 88 ? 4.305 -20.766 8.461 1 98.5 88 SER A C 1
ATOM 696 O O . SER A 1 88 ? 5.363 -20.188 8.719 1 98.5 88 SER A O 1
ATOM 698 N N . LYS A 1 89 ? 4.168 -21.609 7.457 1 97.94 89 LYS A N 1
ATOM 699 C CA . LYS A 1 89 ? 5.289 -21.953 6.594 1 97.94 89 LYS A CA 1
ATOM 700 C C . LYS A 1 89 ? 5.199 -21.234 5.254 1 97.94 89 LYS A C 1
ATOM 702 O O . LYS A 1 89 ? 6.062 -21.406 4.391 1 97.94 89 LYS A O 1
ATOM 707 N N . ALA A 1 90 ? 4.188 -20.453 5.109 1 98.69 90 ALA A N 1
ATOM 708 C CA . ALA A 1 90 ? 4.047 -19.703 3.861 1 98.69 90 ALA A CA 1
ATOM 709 C C . ALA A 1 90 ? 5.266 -18.828 3.607 1 98.69 90 ALA A C 1
ATOM 711 O O . ALA A 1 90 ? 5.77 -18.172 4.527 1 98.69 90 ALA A O 1
ATOM 712 N N . VAL A 1 91 ? 5.809 -18.906 2.371 1 98 91 VAL A N 1
ATOM 713 C CA . VAL A 1 91 ? 6.871 -18 1.955 1 98 91 VAL A CA 1
ATOM 714 C C . VAL A 1 91 ? 6.27 -16.688 1.469 1 98 91 VAL A C 1
ATOM 716 O O . VAL A 1 91 ? 5.559 -16.656 0.461 1 98 91 VAL A O 1
ATOM 719 N N . VAL A 1 92 ? 6.562 -15.609 2.223 1 97.75 92 VAL A N 1
ATOM 720 C CA . VAL A 1 92 ? 6.027 -14.289 1.92 1 97.75 92 VAL A CA 1
ATOM 721 C C . VAL A 1 92 ? 7.137 -13.398 1.368 1 97.75 92 VAL A C 1
ATOM 723 O O . VAL A 1 92 ? 8.211 -13.289 1.964 1 97.75 92 VAL A O 1
ATOM 726 N N . SER A 1 93 ? 6.926 -12.758 0.226 1 97.31 93 SER A N 1
ATOM 727 C CA . SER A 1 93 ? 7.887 -11.836 -0.371 1 97.31 93 SER A CA 1
ATOM 728 C C . SER A 1 93 ? 7.223 -10.945 -1.418 1 97.31 93 SER A C 1
ATOM 730 O O . SER A 1 93 ? 6.051 -11.133 -1.749 1 97.31 93 SER A O 1
ATOM 732 N N . LEU A 1 94 ? 7.969 -9.977 -1.817 1 97 94 LEU A N 1
ATOM 733 C CA . LEU A 1 94 ? 7.555 -9.297 -3.041 1 97 94 LEU A CA 1
ATOM 734 C C . LEU A 1 94 ? 7.668 -10.227 -4.242 1 97 94 LEU A C 1
ATOM 736 O O . LEU A 1 94 ? 8.633 -10.984 -4.363 1 97 94 LEU A O 1
ATOM 740 N N . ILE A 1 95 ? 6.695 -10.141 -5.141 1 97.56 95 ILE A N 1
ATOM 741 C CA . ILE A 1 95 ? 6.832 -10.938 -6.352 1 97.56 95 ILE A CA 1
ATOM 742 C C . ILE A 1 95 ? 8.008 -10.422 -7.18 1 97.56 95 ILE A C 1
ATOM 744 O O . ILE A 1 95 ? 8.695 -11.195 -7.848 1 97.56 95 ILE A O 1
ATOM 748 N N . GLY A 1 96 ? 8.289 -9.148 -7.117 1 97.38 96 GLY A N 1
ATOM 749 C CA . GLY A 1 96 ? 9.359 -8.516 -7.875 1 97.38 96 GLY A CA 1
ATOM 750 C C . GLY A 1 96 ? 10.742 -8.883 -7.379 1 97.38 96 GLY A C 1
ATOM 751 O O . GLY A 1 96 ? 11.742 -8.539 -8.008 1 97.38 96 GLY A O 1
ATOM 752 N N . ALA A 1 97 ? 10.789 -9.578 -6.262 1 94.5 97 ALA A N 1
ATOM 753 C CA . ALA A 1 97 ? 12.094 -10.023 -5.766 1 94.5 97 ALA A CA 1
ATOM 754 C C . ALA A 1 97 ? 12.727 -11.031 -6.723 1 94.5 97 ALA A C 1
ATOM 756 O O . ALA A 1 97 ? 13.938 -11.234 -6.707 1 94.5 97 ALA A O 1
ATOM 757 N N . HIS A 1 98 ? 11.977 -11.562 -7.566 1 88.75 98 HIS A N 1
ATOM 758 C CA . HIS A 1 98 ? 12.414 -12.609 -8.484 1 88.75 98 HIS A CA 1
ATOM 759 C C . HIS A 1 98 ? 12.891 -12.016 -9.805 1 88.75 98 HIS A C 1
ATOM 761 O O . HIS A 1 98 ? 13.406 -12.742 -10.664 1 88.75 98 HIS A O 1
ATOM 767 N N . ARG A 1 99 ? 12.727 -10.766 -9.953 1 95.62 99 ARG A N 1
ATOM 768 C CA . ARG A 1 99 ? 12.883 -10.18 -11.281 1 95.62 99 ARG A CA 1
ATOM 769 C C . ARG A 1 99 ? 14.289 -10.406 -11.812 1 95.62 99 ARG A C 1
ATOM 771 O O . ARG A 1 99 ? 15.266 -10.359 -11.055 1 95.62 99 ARG A O 1
ATOM 778 N N . GLU A 1 100 ? 14.383 -10.609 -13.102 1 97.62 100 GLU A N 1
ATOM 779 C CA . GLU A 1 100 ? 15.656 -10.695 -13.82 1 97.62 100 GLU A CA 1
ATOM 780 C C . GLU A 1 100 ? 15.844 -9.5 -14.75 1 97.62 100 GLU A C 1
ATOM 782 O O . GLU A 1 100 ? 16.969 -9.156 -15.102 1 97.62 100 GLU A O 1
ATOM 787 N N . ASP A 1 101 ? 14.812 -8.984 -15.234 1 97.94 101 ASP A N 1
ATOM 788 C CA . ASP A 1 101 ? 14.836 -7.75 -16.016 1 97.94 101 ASP A CA 1
ATOM 789 C C . ASP A 1 101 ? 14.758 -6.523 -15.117 1 97.94 101 ASP A C 1
ATOM 791 O O . ASP A 1 101 ? 13.703 -6.227 -14.555 1 97.94 101 ASP A O 1
ATOM 795 N N . MET A 1 102 ? 15.844 -5.773 -15.102 1 96.44 102 MET A N 1
ATOM 796 C CA . MET A 1 102 ? 15.977 -4.688 -14.141 1 96.44 102 MET A CA 1
ATOM 797 C C . MET A 1 102 ? 15.25 -3.436 -14.617 1 96.44 102 MET A C 1
ATOM 799 O O . MET A 1 102 ? 15.164 -2.445 -13.891 1 96.44 102 MET A O 1
ATOM 803 N N . SER A 1 103 ? 14.711 -3.512 -15.773 1 97.19 103 SER A N 1
ATOM 804 C CA . SER A 1 103 ? 13.898 -2.385 -16.219 1 97.19 103 SER A CA 1
ATOM 805 C C . SER A 1 103 ? 12.57 -2.328 -15.484 1 97.19 103 SER A C 1
ATOM 807 O O . SER A 1 103 ? 11.898 -1.294 -15.477 1 97.19 103 SER A O 1
ATOM 809 N N . PHE A 1 104 ? 12.172 -3.416 -14.883 1 97.25 104 PHE A N 1
ATOM 810 C CA . PHE A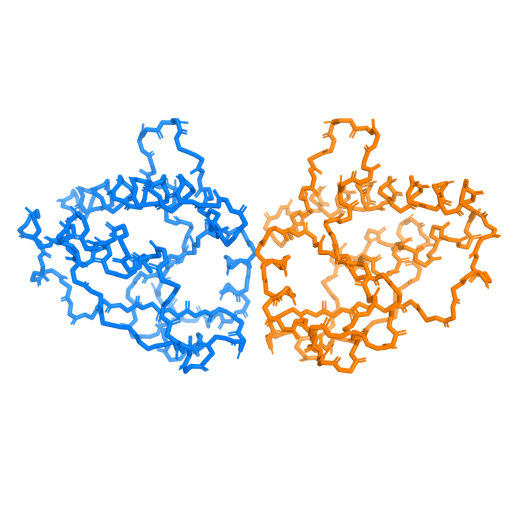 1 104 ? 11 -3.438 -14.016 1 97.25 104 PHE A CA 1
ATOM 811 C C . PHE A 1 104 ? 11.383 -3.188 -12.562 1 97.25 104 PHE A C 1
ATOM 813 O O . PHE A 1 104 ? 12.266 -3.863 -12.031 1 97.25 104 PHE A O 1
ATOM 820 N N . PRO A 1 105 ? 10.742 -2.213 -12.016 1 95.25 105 PRO A N 1
ATOM 821 C CA . PRO A 1 105 ? 10.945 -2.117 -10.57 1 95.25 105 PRO A CA 1
ATOM 822 C C . PRO A 1 105 ? 10.398 -3.328 -9.812 1 95.25 105 PRO A C 1
ATOM 824 O O . PRO A 1 105 ? 9.586 -4.086 -10.359 1 95.25 105 PRO A O 1
ATOM 827 N N . GLU A 1 106 ? 10.828 -3.482 -8.539 1 95.31 106 GLU A N 1
ATOM 828 C CA . GLU A 1 106 ? 10.375 -4.602 -7.719 1 95.31 106 GLU A CA 1
ATOM 829 C C . GLU A 1 106 ? 8.891 -4.469 -7.371 1 95.31 106 GLU A C 1
ATOM 831 O O . GLU A 1 106 ? 8.188 -5.469 -7.227 1 95.31 106 GLU A O 1
ATOM 836 N N . ILE A 1 107 ? 8.508 -3.24 -7.238 1 94.56 107 ILE A N 1
ATOM 837 C CA . ILE A 1 107 ? 7.121 -2.99 -6.848 1 94.56 107 ILE A CA 1
ATOM 838 C C . ILE A 1 107 ? 6.227 -2.988 -8.086 1 94.56 107 ILE A C 1
ATOM 840 O O . ILE A 1 107 ? 6.637 -2.516 -9.148 1 94.56 107 ILE A O 1
ATOM 844 N N . VAL A 1 108 ? 5.035 -3.52 -7.891 1 95.44 108 VAL A N 1
ATOM 845 C CA . VAL A 1 108 ? 3.992 -3.414 -8.906 1 95.44 108 VAL A CA 1
ATOM 846 C C . VAL A 1 108 ? 2.969 -2.361 -8.484 1 95.44 108 VAL A C 1
ATOM 848 O O . VAL A 1 108 ? 2.178 -2.588 -7.566 1 95.44 108 VAL A O 1
ATOM 851 N N . ASP A 1 109 ? 2.986 -1.348 -9.227 1 90.31 109 ASP A N 1
ATOM 852 C CA . ASP A 1 109 ? 2.066 -0.261 -8.898 1 90.31 109 ASP A CA 1
ATOM 853 C C . ASP A 1 109 ? 0.648 -0.587 -9.359 1 90.31 109 ASP A C 1
ATOM 855 O O . ASP A 1 109 ? 0.458 -1.234 -10.391 1 90.31 109 ASP A O 1
ATOM 859 N N . ASP A 1 110 ? -0.302 -0.147 -8.531 1 86.25 110 ASP A N 1
ATOM 860 C CA . ASP A 1 110 ? -1.665 -0.119 -9.047 1 86.25 110 ASP A CA 1
ATOM 861 C C . ASP A 1 110 ? -1.802 0.9 -10.18 1 86.25 110 ASP A C 1
ATOM 863 O O . ASP A 1 110 ? -1.598 2.098 -9.969 1 86.25 110 ASP A O 1
ATOM 867 N N . PRO A 1 111 ? -2.117 0.431 -11.32 1 88.62 111 PRO A N 1
ATOM 868 C CA . PRO A 1 111 ? -2.189 1.359 -12.453 1 88.62 111 PRO A CA 1
ATOM 869 C C . PRO A 1 111 ? -3.461 2.205 -12.438 1 88.62 111 PRO A C 1
ATOM 871 O O . PRO A 1 111 ? -3.801 2.826 -13.453 1 88.62 111 PRO A O 1
ATOM 874 N N . TYR A 1 112 ? -4.117 2.307 -11.406 1 80.69 112 TYR A N 1
ATOM 875 C CA . TYR A 1 112 ? -5.391 3.008 -11.281 1 80.69 112 TYR A CA 1
ATOM 876 C C . TYR A 1 112 ? -5.297 4.41 -11.867 1 80.69 112 TYR A C 1
ATOM 878 O O . TYR A 1 112 ? -6.18 4.836 -12.625 1 80.69 112 TYR A O 1
ATOM 886 N N . TYR A 1 113 ? -4.121 5.039 -11.688 1 77.81 113 TYR A N 1
ATOM 887 C CA . TYR A 1 113 ? -3.965 6.398 -12.195 1 77.81 113 TYR A CA 1
ATOM 888 C C . TYR A 1 113 ? -3.127 6.402 -13.469 1 77.81 113 TYR A C 1
ATOM 890 O O . TYR A 1 113 ? -2.83 7.469 -14.016 1 77.81 113 TYR A O 1
ATOM 898 N N . GLY A 1 114 ? -2.662 5.391 -13.969 1 80 114 GLY A N 1
ATOM 899 C CA . GLY A 1 114 ? -1.694 5.332 -15.055 1 80 114 GLY A CA 1
ATOM 900 C C . GLY A 1 114 ? -2.34 5.23 -16.422 1 80 114 GLY A C 1
ATOM 901 O O . GLY A 1 114 ? -1.645 5.133 -17.438 1 80 114 GLY A O 1
ATOM 902 N N . GLY A 1 115 ? -3.596 5.312 -16.594 1 83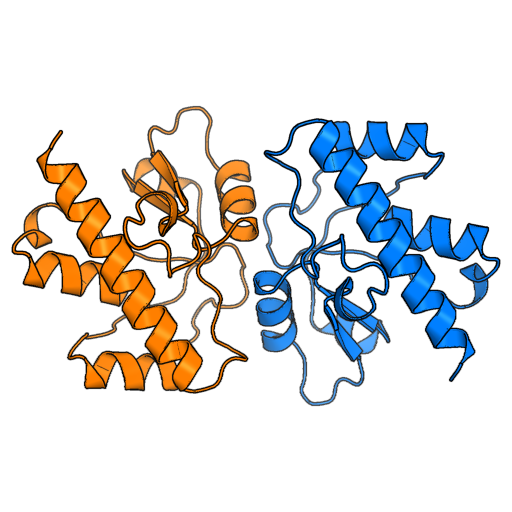.38 115 GLY A N 1
ATOM 903 C CA . GLY A 1 115 ? -4.23 5.129 -17.891 1 83.38 115 GLY A CA 1
ATOM 904 C C . GLY A 1 115 ? -4.02 3.746 -18.469 1 83.38 115 GLY A C 1
ATOM 905 O O . GLY A 1 115 ? -3.607 2.824 -17.766 1 83.38 115 GLY A O 1
ATOM 906 N N . LYS A 1 116 ? -4.262 3.578 -19.797 1 89.19 116 LYS A N 1
ATOM 907 C CA . LYS A 1 116 ? -4.18 2.281 -20.453 1 89.19 116 LYS A CA 1
ATOM 908 C C . LYS A 1 116 ? -2.742 1.771 -20.484 1 89.19 116 LYS A C 1
ATOM 910 O O . LYS A 1 116 ? -2.496 0.577 -20.312 1 89.19 116 LYS A O 1
ATOM 915 N N . SER A 1 117 ? -1.796 2.66 -20.703 1 94 117 SER A N 1
ATOM 916 C CA . SER A 1 117 ? -0.391 2.273 -20.781 1 94 117 SER A CA 1
ATOM 917 C C . SER A 1 117 ? 0.095 1.71 -19.438 1 94 117 SER A C 1
ATOM 919 O O . SER A 1 117 ? 0.922 0.796 -19.422 1 94 117 SER A O 1
ATOM 921 N N . GLY A 1 118 ? -0.431 2.168 -18.391 1 94.56 118 GLY A N 1
ATOM 922 C CA . GLY A 1 118 ? -0.08 1.645 -17.078 1 94.56 118 GLY A CA 1
ATOM 923 C C . GLY A 1 118 ? -0.521 0.207 -16.875 1 94.56 118 GLY A C 1
ATOM 924 O O . GLY A 1 118 ? 0.217 -0.597 -16.297 1 94.56 118 GLY A O 1
ATOM 925 N N . PHE A 1 119 ? -1.647 -0.113 -17.453 1 96.25 119 PHE A N 1
ATOM 926 C CA . PHE A 1 119 ? -2.18 -1.463 -17.312 1 96.25 119 PHE A CA 1
ATOM 927 C C . PHE A 1 119 ? -1.389 -2.447 -18.156 1 96.25 119 PHE A C 1
ATOM 929 O O . PHE A 1 119 ? -1.122 -3.572 -17.734 1 96.25 119 PHE A O 1
ATOM 936 N N . GLN A 1 120 ? -1.008 -1.948 -19.344 1 97 120 GLN A N 1
ATOM 937 C CA . GLN A 1 120 ? -0.183 -2.793 -20.188 1 97 120 GLN A CA 1
ATOM 938 C C . GLN A 1 120 ? 1.176 -3.066 -19.547 1 97 120 GLN A C 1
ATOM 940 O O . GLN A 1 120 ? 1.665 -4.199 -19.578 1 97 120 GLN A O 1
ATOM 945 N N . ARG A 1 121 ? 1.698 -2.094 -19 1 96.38 121 ARG A N 1
ATOM 946 C CA . ARG A 1 121 ? 2.99 -2.256 -18.344 1 96.38 121 ARG A CA 1
ATOM 947 C C . ARG A 1 121 ? 2.887 -3.221 -17.172 1 96.38 121 ARG A C 1
ATOM 949 O O . ARG A 1 121 ? 3.766 -4.062 -16.969 1 96.38 121 ARG A O 1
ATOM 956 N N . ALA A 1 122 ? 1.876 -3.074 -16.375 1 96.81 122 ALA A N 1
ATOM 957 C CA . ALA A 1 122 ? 1.666 -3.98 -15.258 1 96.81 122 ALA A CA 1
ATOM 958 C C . ALA A 1 122 ? 1.545 -5.426 -15.734 1 96.81 122 ALA A C 1
ATOM 960 O O . ALA A 1 122 ? 2.104 -6.336 -15.117 1 96.81 122 ALA A O 1
ATOM 961 N N . TYR A 1 123 ? 0.85 -5.602 -16.828 1 97.88 123 TYR A N 1
ATOM 962 C CA . TYR A 1 123 ? 0.724 -6.93 -17.422 1 97.88 123 TYR A CA 1
ATOM 963 C C . TYR A 1 123 ? 2.09 -7.5 -17.781 1 97.88 123 TYR A C 1
ATOM 965 O O . TYR A 1 123 ? 2.408 -8.641 -17.422 1 97.88 123 TYR A O 1
ATOM 973 N N . GLU A 1 124 ? 2.873 -6.711 -18.422 1 98.38 124 GLU A N 1
ATOM 974 C CA . GLU A 1 124 ? 4.199 -7.152 -18.844 1 98.38 124 GLU A CA 1
ATOM 975 C C . GLU A 1 124 ? 5.086 -7.457 -17.641 1 98.38 124 GLU A C 1
ATOM 977 O O . GLU A 1 124 ? 5.801 -8.461 -17.625 1 98.38 124 GLU A O 1
ATOM 982 N N . GLN A 1 125 ? 4.992 -6.641 -16.703 1 98.38 125 GLN A N 1
ATOM 983 C CA . GLN A 1 125 ? 5.773 -6.797 -15.484 1 98.38 125 GLN A CA 1
ATOM 984 C C . GLN A 1 125 ? 5.387 -8.078 -14.742 1 98.38 125 GLN A C 1
ATOM 986 O O . GLN A 1 125 ? 6.254 -8.875 -14.383 1 98.38 125 GLN A O 1
ATOM 991 N N . LEU A 1 126 ? 4.133 -8.289 -14.594 1 98.38 126 LEU A N 1
ATOM 992 C CA . LEU A 1 126 ? 3.635 -9.469 -13.883 1 98.38 126 LEU A CA 1
ATOM 993 C C . LEU A 1 126 ? 3.943 -10.742 -14.656 1 98.38 126 LEU A C 1
ATOM 995 O O . LEU A 1 126 ? 4.215 -11.781 -14.062 1 98.38 126 LEU A O 1
ATOM 999 N N . THR A 1 127 ? 3.867 -10.641 -15.969 1 98.56 127 THR A N 1
ATOM 1000 C CA . THR A 1 127 ? 4.25 -11.781 -16.797 1 98.56 127 THR A CA 1
ATOM 1001 C C . THR A 1 127 ? 5.715 -12.141 -16.562 1 98.56 127 THR A C 1
ATOM 1003 O O . THR A 1 127 ? 6.039 -13.305 -16.312 1 98.56 127 THR A O 1
ATOM 1006 N N . HIS A 1 128 ? 6.547 -11.141 -16.594 1 98.69 128 HIS A N 1
ATOM 1007 C CA . HIS A 1 128 ? 7.969 -11.359 -16.375 1 98.69 128 HIS A CA 1
ATOM 1008 C C . HIS A 1 128 ? 8.219 -11.977 -15.008 1 98.69 128 HIS A C 1
ATOM 1010 O O . HIS A 1 128 ? 8.922 -12.984 -14.891 1 98.69 128 HIS A O 1
ATOM 1016 N N . PHE A 1 129 ? 7.641 -11.391 -13.945 1 98.62 129 PHE A N 1
ATOM 1017 C CA . PHE A 1 129 ? 7.828 -11.906 -12.586 1 98.62 129 PHE A CA 1
ATOM 1018 C C . PHE A 1 129 ? 7.352 -13.344 -12.484 1 98.62 129 PHE A C 1
ATOM 1020 O O . PHE A 1 129 ? 8.023 -14.18 -11.875 1 98.62 129 PHE A O 1
ATOM 1027 N N . SER A 1 130 ? 6.211 -13.602 -13.055 1 98.31 130 SER A N 1
ATOM 1028 C CA . SER A 1 130 ? 5.645 -14.945 -13.023 1 98.31 130 SER A CA 1
ATOM 1029 C C . SER A 1 130 ? 6.559 -15.953 -13.711 1 98.31 130 SER A C 1
ATOM 1031 O O . SER A 1 130 ? 6.816 -17.031 -13.18 1 98.31 130 SER A O 1
ATOM 1033 N N . GLU A 1 131 ? 7.059 -15.594 -14.852 1 98.19 131 GLU A N 1
ATOM 1034 C CA . GLU A 1 131 ? 7.938 -16.484 -15.609 1 98.19 131 GLU A CA 1
ATOM 1035 C C . GLU A 1 131 ? 9.203 -16.812 -14.82 1 98.19 131 GLU A C 1
ATOM 1037 O O . GLU A 1 131 ? 9.617 -17.969 -14.758 1 98.19 131 GLU A O 1
ATOM 1042 N N . VAL A 1 132 ? 9.805 -15.82 -14.258 1 98.12 132 VAL A N 1
ATOM 1043 C CA . VAL A 1 132 ? 11.047 -16.031 -13.523 1 98.12 132 VAL A CA 1
ATOM 1044 C C . VAL A 1 132 ? 10.797 -16.922 -12.312 1 98.12 132 VAL A C 1
ATOM 1046 O O . VAL A 1 132 ? 11.57 -17.828 -12.023 1 98.12 132 VAL A O 1
ATOM 1049 N N . PHE A 1 133 ? 9.727 -16.656 -11.594 1 97.88 133 PHE A N 1
ATOM 1050 C CA . PHE A 1 133 ? 9.391 -17.469 -10.438 1 97.88 133 PHE A CA 1
ATOM 1051 C C . PHE A 1 133 ? 9.203 -18.938 -10.844 1 97.88 133 PHE A C 1
ATOM 1053 O O . PHE A 1 133 ? 9.734 -19.828 -10.188 1 97.88 133 PHE A O 1
ATOM 1060 N N . LEU A 1 134 ? 8.469 -19.156 -11.906 1 97.38 134 LEU A N 1
ATOM 1061 C CA . LEU A 1 134 ? 8.188 -20.5 -12.367 1 97.38 134 LEU A CA 1
ATOM 1062 C C . LEU A 1 134 ? 9.477 -21.219 -12.758 1 97.38 134 LEU A C 1
ATOM 1064 O O . LEU A 1 134 ? 9.633 -22.422 -12.484 1 97.38 134 LEU A O 1
ATOM 1068 N N . LYS A 1 135 ? 10.359 -20.453 -13.336 1 96.06 135 LYS A N 1
ATOM 1069 C CA . LYS A 1 135 ? 11.664 -21.016 -13.695 1 96.06 135 LYS A CA 1
ATOM 1070 C C . LYS A 1 135 ? 12.438 -21.453 -12.453 1 96.06 135 LYS A C 1
ATOM 1072 O O . LYS A 1 135 ? 13.055 -22.516 -12.438 1 96.06 135 LYS A O 1
ATOM 1077 N N . ARG A 1 136 ? 12.32 -20.734 -11.453 1 94.25 136 ARG A N 1
ATOM 1078 C CA . ARG A 1 136 ? 13.07 -21 -10.227 1 94.25 136 ARG A CA 1
ATOM 1079 C C . ARG A 1 136 ? 12.477 -22.188 -9.477 1 94.25 136 ARG A C 1
ATOM 1081 O O . ARG A 1 136 ? 13.188 -22.906 -8.766 1 94.25 136 ARG A O 1
ATOM 1088 N N . LEU A 1 137 ? 11.188 -22.391 -9.547 1 90.94 137 LEU A N 1
ATOM 1089 C CA . LEU A 1 137 ? 10.539 -23.531 -8.906 1 90.94 137 LEU A CA 1
ATOM 1090 C C . LEU A 1 137 ? 11.078 -24.844 -9.461 1 90.94 137 LEU A C 1
ATOM 1092 O O . LEU A 1 137 ? 11.164 -25.844 -8.742 1 90.94 137 LEU A O 1
ATOM 1096 N N . ASP A 1 138 ? 11.492 -24.828 -10.648 1 86.75 138 ASP A N 1
ATOM 1097 C CA . ASP A 1 138 ? 12.023 -26.016 -11.297 1 86.75 138 ASP A CA 1
ATOM 1098 C C . ASP A 1 138 ? 13.438 -26.328 -10.805 1 86.75 138 ASP A C 1
ATOM 1100 O O . ASP A 1 138 ? 13.898 -27.469 -10.891 1 86.75 138 ASP A O 1
ATOM 1104 N N . GLU A 1 139 ? 14.055 -25.344 -10.375 1 79.38 139 GLU A N 1
ATOM 1105 C CA . GLU A 1 139 ? 15.438 -25.531 -9.945 1 79.38 139 GLU A CA 1
ATOM 1106 C C . GLU A 1 139 ? 15.5 -26.062 -8.516 1 79.38 139 GLU A C 1
ATOM 1108 O O . GLU A 1 139 ? 16.547 -26.516 -8.055 1 79.38 139 GLU A O 1
ATOM 1113 N N . LYS A 1 140 ? 14.492 -26.141 -7.785 1 66.62 140 LYS A N 1
ATOM 1114 C CA . LYS A 1 140 ? 14.484 -26.672 -6.426 1 66.62 140 LYS A CA 1
ATOM 1115 C C . LYS A 1 140 ? 14.039 -28.141 -6.406 1 66.62 140 LYS A C 1
ATOM 1117 O O . LYS A 1 140 ? 13.297 -28.578 -7.285 1 66.62 140 LYS A O 1
ATOM 1122 N N . MET B 1 1 ? 3.15 7.496 13.164 1 92.38 1 MET B N 1
ATOM 1123 C CA . MET B 1 1 ? 4.223 8.492 13.148 1 92.38 1 MET B CA 1
ATOM 1124 C C . MET B 1 1 ? 3.793 9.742 12.391 1 92.38 1 MET B C 1
ATOM 1126 O O . MET B 1 1 ? 3.941 10.859 12.898 1 92.38 1 MET B O 1
ATOM 1130 N N . ALA B 1 2 ? 3.104 9.547 11.258 1 96.38 2 ALA B N 1
ATOM 1131 C CA . ALA B 1 2 ? 2.807 10.672 10.367 1 96.38 2 ALA B CA 1
ATOM 1132 C C . ALA B 1 2 ? 1.96 11.727 11.078 1 96.38 2 ALA B C 1
ATOM 1134 O O . ALA B 1 2 ? 2.246 12.922 10.992 1 96.38 2 ALA B O 1
ATOM 1135 N N . GLU B 1 3 ? 0.949 11.289 11.805 1 97.25 3 GLU B N 1
ATOM 1136 C CA . GLU B 1 3 ? 0.08 12.203 12.539 1 97.25 3 GLU B CA 1
ATOM 1137 C C . GLU B 1 3 ? 0.866 13 13.578 1 97.25 3 GLU B C 1
ATOM 1139 O O . GLU B 1 3 ? 0.764 14.227 13.633 1 97.25 3 GLU B O 1
ATOM 1144 N N . ALA B 1 4 ? 1.633 12.32 14.328 1 97.75 4 ALA B N 1
ATOM 1145 C CA . ALA B 1 4 ? 2.4 12.945 15.398 1 97.75 4 ALA B CA 1
ATOM 1146 C C . ALA B 1 4 ? 3.416 13.938 14.844 1 97.75 4 ALA B C 1
ATOM 1148 O O . ALA B 1 4 ? 3.555 15.047 15.359 1 97.75 4 ALA B O 1
ATOM 1149 N N . VAL B 1 5 ? 4.07 13.523 13.844 1 98.31 5 VAL B N 1
ATOM 1150 C CA . VAL B 1 5 ? 5.094 14.367 13.234 1 98.31 5 VAL B CA 1
ATOM 1151 C C . VAL B 1 5 ? 4.445 15.625 12.648 1 98.31 5 VAL B C 1
ATOM 1153 O O . VAL B 1 5 ? 4.961 16.734 12.812 1 98.31 5 VAL B O 1
ATOM 1156 N N . PHE B 1 6 ? 3.348 15.445 11.961 1 98.5 6 PHE B N 1
ATOM 1157 C CA . PHE B 1 6 ? 2.662 16.594 11.391 1 98.5 6 PHE B CA 1
ATOM 1158 C C . PHE B 1 6 ? 2.217 17.562 12.484 1 98.5 6 PHE B C 1
ATOM 1160 O O . PHE B 1 6 ? 2.439 18.766 12.383 1 98.5 6 PHE B O 1
ATOM 1167 N N . ARG B 1 7 ? 1.582 17.031 13.492 1 98.38 7 ARG B N 1
ATOM 1168 C CA . ARG B 1 7 ? 1.096 17.844 14.602 1 98.38 7 ARG B CA 1
ATOM 1169 C C . ARG B 1 7 ? 2.232 18.625 15.242 1 98.38 7 ARG B C 1
ATOM 1171 O O . ARG B 1 7 ? 2.109 19.828 15.477 1 98.38 7 ARG B O 1
ATOM 1178 N N . GLU B 1 8 ? 3.299 17.969 15.547 1 98.62 8 GLU B N 1
ATOM 1179 C CA . GLU B 1 8 ? 4.426 18.641 16.203 1 98.62 8 GLU B CA 1
ATOM 1180 C C . GLU B 1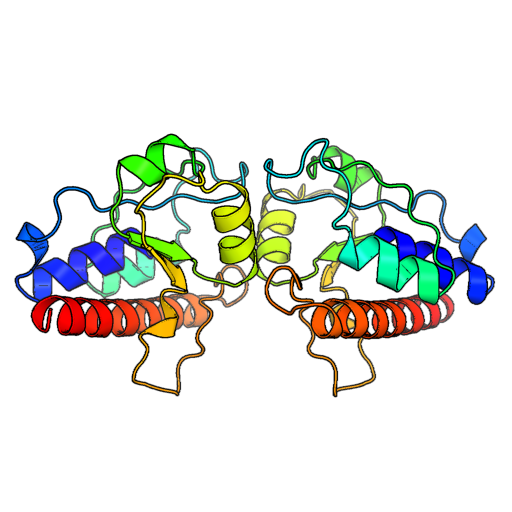 8 ? 5.082 19.656 15.281 1 98.62 8 GLU B C 1
ATOM 1182 O O . GLU B 1 8 ? 5.484 20.734 15.727 1 98.62 8 GLU B O 1
ATOM 1187 N N . THR B 1 9 ? 5.176 19.297 14.023 1 98.62 9 THR B N 1
ATOM 1188 C CA . THR B 1 9 ? 5.75 20.234 13.062 1 98.62 9 THR B CA 1
ATOM 1189 C C . THR B 1 9 ? 4.895 21.484 12.945 1 98.62 9 THR B C 1
ATOM 1191 O O . THR B 1 9 ? 5.422 22.609 12.906 1 98.62 9 THR B O 1
ATOM 1194 N N . ALA B 1 10 ? 3.572 21.328 12.875 1 98.44 10 ALA B N 1
ATOM 1195 C CA . ALA B 1 10 ? 2.672 22.469 12.852 1 98.44 10 ALA B CA 1
ATOM 1196 C C . ALA B 1 10 ? 2.859 23.344 14.094 1 98.44 10 ALA B C 1
ATOM 1198 O O . ALA B 1 10 ? 2.939 24.578 13.992 1 98.44 10 ALA B O 1
ATOM 1199 N N . LYS B 1 11 ? 2.977 22.719 15.203 1 98.38 11 LYS B N 1
ATOM 1200 C CA . LYS B 1 11 ? 3.176 23.422 16.469 1 98.38 11 LYS B CA 1
ATOM 1201 C C . LYS B 1 11 ? 4.484 24.203 16.453 1 98.38 11 LYS B C 1
ATOM 1203 O O . LYS B 1 11 ? 4.504 25.391 16.781 1 98.38 11 LYS B O 1
ATOM 1208 N N . ARG B 1 12 ? 5.539 23.578 16.047 1 98.25 12 ARG B N 1
ATOM 1209 C CA . ARG B 1 12 ? 6.867 24.188 16.047 1 98.25 12 ARG B CA 1
ATOM 1210 C C . ARG B 1 12 ? 6.926 25.359 15.078 1 98.25 12 ARG B C 1
ATOM 1212 O O . ARG B 1 12 ? 7.723 26.281 15.258 1 98.25 12 ARG B O 1
ATOM 1219 N N . ASN B 1 13 ? 6.082 25.297 14.148 1 97.38 13 ASN B N 1
ATOM 1220 C CA . ASN B 1 13 ? 6.066 26.359 13.148 1 97.38 13 ASN B CA 1
ATOM 1221 C C . ASN B 1 13 ? 4.984 27.406 13.453 1 97.38 13 ASN B C 1
ATOM 1223 O O . ASN B 1 13 ? 4.68 28.25 12.617 1 97.38 13 ASN B O 1
ATOM 1227 N N . GLY B 1 14 ? 4.352 27.297 14.578 1 97.12 14 GLY B N 1
ATOM 1228 C CA . GLY B 1 14 ? 3.363 28.281 15 1 97.12 14 GLY B CA 1
ATOM 1229 C C . GLY B 1 14 ? 2.062 28.188 14.227 1 97.12 14 GLY B C 1
ATOM 1230 O O . GLY B 1 14 ? 1.374 29.188 14.047 1 97.12 14 GLY B O 1
ATOM 1231 N N . LYS B 1 15 ? 1.763 26.953 13.742 1 97.38 15 LYS B N 1
ATOM 1232 C CA . LYS B 1 15 ? 0.609 26.828 12.852 1 97.38 15 LYS B CA 1
ATOM 1233 C C . LYS B 1 15 ? -0.401 25.828 13.406 1 97.38 15 LYS B C 1
ATOM 1235 O O . LYS B 1 15 ? -1.279 25.359 12.68 1 97.38 15 LYS B O 1
ATOM 1240 N N . ALA B 1 16 ? -0.262 25.484 14.633 1 97 16 ALA B N 1
ATOM 1241 C CA . ALA B 1 16 ? -1.151 24.5 15.242 1 97 16 ALA B CA 1
ATOM 1242 C C . ALA B 1 16 ? -2.605 24.969 15.172 1 97 16 ALA B C 1
ATOM 1244 O O . ALA B 1 16 ? -3.51 24.156 14.961 1 97 16 ALA B O 1
ATOM 1245 N N . ASP B 1 17 ? -2.809 26.219 15.273 1 96.5 17 ASP B N 1
ATOM 1246 C CA . ASP B 1 17 ? -4.16 26.766 15.344 1 96.5 17 ASP B CA 1
ATOM 1247 C C . ASP B 1 17 ? -4.824 26.766 13.969 1 96.5 17 ASP B C 1
ATOM 1249 O O . ASP B 1 17 ? -6.031 27 13.859 1 96.5 17 ASP B O 1
ATOM 1253 N N . GLN B 1 18 ? -4.082 26.453 12.961 1 96.62 18 GLN B N 1
ATOM 1254 C CA . GLN B 1 18 ? -4.629 26.406 11.609 1 96.62 18 GLN B CA 1
ATOM 1255 C C . GLN B 1 18 ? -5.371 25.109 11.359 1 96.62 18 GLN B C 1
ATOM 1257 O O . GLN B 1 18 ? -6.078 24.969 10.359 1 96.62 18 GLN B O 1
ATOM 1262 N N . PHE B 1 19 ? -5.262 24.219 12.305 1 97.81 19 PHE B N 1
ATOM 1263 C CA . PHE B 1 19 ? -5.875 22.906 12.117 1 97.81 19 PHE B CA 1
ATOM 1264 C C . PHE B 1 19 ? -6.848 22.594 13.25 1 97.81 19 PHE B C 1
ATOM 1266 O O . PHE B 1 19 ? -6.461 22.578 14.422 1 97.81 19 PHE B O 1
ATOM 1273 N N . ASN B 1 20 ? -8.062 22.328 12.883 1 97.94 20 ASN B N 1
ATOM 1274 C CA . ASN B 1 20 ? -9.055 21.906 13.859 1 97.94 20 ASN B CA 1
ATOM 1275 C C . ASN B 1 20 ? -8.883 20.453 14.258 1 97.94 20 ASN B C 1
ATOM 1277 O O . ASN B 1 20 ? -9.008 20.094 15.43 1 97.94 20 ASN B O 1
ATOM 1281 N N . ILE B 1 21 ? -8.602 19.609 13.258 1 97.94 21 ILE B N 1
ATOM 1282 C CA . ILE B 1 21 ? -8.43 18.188 13.484 1 97.94 21 ILE B CA 1
ATOM 1283 C C . ILE B 1 21 ? -7.199 17.688 12.727 1 97.94 21 ILE B C 1
ATOM 1285 O O . ILE B 1 21 ? -7.02 18 11.547 1 97.94 21 ILE B O 1
ATOM 1289 N N . ILE B 1 22 ? -6.289 17.094 13.414 1 97.88 22 ILE B N 1
ATOM 1290 C CA . ILE B 1 22 ? -5.188 16.328 12.844 1 97.88 22 ILE B CA 1
ATOM 1291 C C . ILE B 1 22 ? -5.309 14.859 13.25 1 97.88 22 ILE B C 1
ATOM 1293 O O . ILE B 1 22 ? -5.395 14.547 14.438 1 97.88 22 ILE B O 1
ATOM 1297 N N . ASP B 1 23 ? -5.387 13.961 12.258 1 96.62 23 ASP B N 1
ATOM 1298 C CA . ASP B 1 23 ? -5.648 12.547 12.5 1 96.62 23 ASP B CA 1
ATOM 1299 C C . ASP B 1 23 ? -4.91 11.664 11.5 1 96.62 23 ASP B C 1
ATOM 1301 O O . ASP B 1 23 ? -4.293 12.172 10.555 1 96.62 23 ASP B O 1
ATOM 1305 N N . SER B 1 24 ? -4.812 10.445 11.797 1 95 24 SER B N 1
ATOM 1306 C CA . SER B 1 24 ? -4.309 9.453 10.852 1 95 24 SER B CA 1
ATOM 1307 C C . SER B 1 24 ? -5.145 8.172 10.906 1 95 24 SER B C 1
ATOM 1309 O O . SER B 1 24 ? -5.848 7.922 11.883 1 95 24 SER B O 1
ATOM 1311 N N . CYS B 1 25 ? -5.164 7.473 9.812 1 92.81 25 CYS B N 1
ATOM 1312 C CA . CYS B 1 25 ? -5.859 6.195 9.711 1 92.81 25 CYS B CA 1
ATOM 1313 C C . CYS B 1 25 ? -5.23 5.316 8.641 1 92.81 25 CYS B C 1
ATOM 1315 O O . CYS B 1 25 ? -4.305 5.738 7.941 1 92.81 25 CYS B O 1
ATOM 1317 N N . GLY B 1 26 ? -5.609 4.07 8.648 1 90.44 26 GLY B N 1
ATOM 1318 C CA . GLY B 1 26 ? -5.164 3.137 7.625 1 90.44 26 GLY B CA 1
ATOM 1319 C C . GLY B 1 26 ? -6.227 2.848 6.582 1 90.44 26 GLY B C 1
ATOM 1320 O O . GLY B 1 26 ? -7.402 3.15 6.785 1 90.44 26 GLY B O 1
ATOM 1321 N N . THR B 1 27 ? -5.742 2.322 5.5 1 89.69 27 THR B N 1
ATOM 1322 C CA . THR B 1 27 ? -6.684 1.887 4.473 1 89.69 27 THR B CA 1
ATOM 1323 C C . THR B 1 27 ? -6.93 0.383 4.566 1 89.69 27 THR B C 1
ATOM 1325 O O . THR B 1 27 ? -7.727 -0.17 3.807 1 89.69 27 THR B O 1
ATOM 1328 N N . SER B 1 28 ? -6.176 -0.147 5.512 1 82 28 SER B N 1
ATOM 1329 C CA . SER B 1 28 ? -6.359 -1.573 5.758 1 82 28 SER B CA 1
ATOM 1330 C C . SER B 1 28 ? -7.043 -1.817 7.098 1 82 28 SER B C 1
ATOM 1332 O O . SER B 1 28 ? -7.133 -0.912 7.93 1 82 28 SER B O 1
ATOM 1334 N N . GLY B 1 29 ? -7.742 -2.904 7.352 1 73.06 29 GLY B N 1
ATOM 1335 C CA . GLY B 1 29 ? -8.375 -3.213 8.625 1 73.06 29 GLY B CA 1
ATOM 1336 C C . GLY B 1 29 ? -7.434 -3.883 9.609 1 73.06 29 GLY B C 1
ATOM 1337 O O . GLY B 1 29 ? -7.844 -4.266 10.711 1 73.06 29 GLY B O 1
ATOM 1338 N N . PHE B 1 30 ? -6.141 -3.963 9.43 1 68.69 30 PHE B N 1
ATOM 1339 C CA . PHE B 1 30 ? -5.277 -4.848 10.203 1 68.69 30 PHE B CA 1
ATOM 1340 C C . PHE B 1 30 ? -4.746 -4.137 11.445 1 68.69 30 PHE B C 1
ATOM 1342 O O . PHE B 1 30 ? -4.383 -4.785 12.43 1 68.69 30 PHE B O 1
ATOM 1349 N N . HIS B 1 31 ? -4.715 -2.832 11.477 1 70.25 31 HIS B N 1
ATOM 1350 C CA . HIS B 1 31 ? -4.047 -2.135 12.57 1 70.25 31 HIS B CA 1
ATOM 1351 C C . HIS B 1 31 ? -5.059 -1.475 13.5 1 70.25 31 HIS B C 1
ATOM 1353 O O . HIS B 1 31 ? -4.711 -0.568 14.266 1 70.25 31 HIS B O 1
ATOM 1359 N N . ILE B 1 32 ? -6.18 -2.123 13.461 1 71.5 32 ILE B N 1
ATOM 1360 C CA . ILE B 1 32 ? -7.18 -1.495 14.32 1 71.5 32 ILE B CA 1
ATOM 1361 C C . ILE B 1 32 ? -6.914 -1.858 15.773 1 71.5 32 ILE B C 1
ATOM 1363 O O . ILE B 1 32 ? -6.781 -3.037 16.109 1 71.5 32 ILE B O 1
ATOM 1367 N N . GLY B 1 33 ? -6.652 -0.917 16.625 1 72.5 33 GLY B N 1
ATOM 1368 C CA . GLY B 1 33 ? -6.453 -1.09 18.047 1 72.5 33 GLY B CA 1
ATOM 1369 C C . GLY B 1 33 ? -5.004 -1.331 18.422 1 72.5 33 GLY B C 1
ATOM 1370 O O . GLY B 1 33 ? -4.672 -1.431 19.609 1 72.5 33 GLY B O 1
ATOM 1371 N N . ASP B 1 34 ? -4.109 -1.414 17.406 1 76.31 34 ASP B N 1
ATOM 1372 C CA . ASP B 1 34 ? -2.701 -1.689 17.688 1 76.31 34 ASP B CA 1
ATOM 1373 C C . ASP B 1 34 ? -1.993 -0.445 18.219 1 76.31 34 ASP B C 1
ATOM 1375 O O . ASP B 1 34 ? -2.332 0.678 17.844 1 76.31 34 ASP B O 1
ATOM 1379 N N . HIS B 1 35 ? -1.067 -0.736 19.141 1 81.25 35 HIS B N 1
ATOM 1380 C CA . HIS B 1 35 ? -0.139 0.313 19.547 1 81.25 35 HIS B CA 1
ATOM 1381 C C . HIS B 1 35 ? 0.913 0.566 18.469 1 81.25 35 HIS B C 1
ATOM 1383 O O . HIS B 1 35 ? 1.235 -0.33 17.688 1 81.25 35 HIS B O 1
ATOM 1389 N N . PRO B 1 36 ? 1.473 1.812 18.562 1 85.12 36 PRO B N 1
ATOM 1390 C CA . PRO B 1 36 ? 2.535 2.102 17.594 1 85.12 36 PRO B CA 1
ATOM 1391 C C . PRO B 1 36 ? 3.748 1.189 17.75 1 85.12 36 PRO B C 1
ATOM 1393 O O . PRO B 1 36 ? 3.988 0.669 18.844 1 85.12 36 PRO B O 1
ATOM 1396 N N . ASP B 1 37 ? 4.398 1 16.719 1 87.44 37 ASP B N 1
ATOM 1397 C CA . ASP B 1 37 ? 5.68 0.302 16.734 1 87.44 37 ASP B CA 1
ATOM 1398 C C . ASP B 1 37 ? 6.645 0.946 17.719 1 87.44 37 ASP B C 1
ATOM 1400 O O . ASP B 1 37 ? 6.758 2.172 17.781 1 87.44 37 ASP B O 1
ATOM 1404 N N . THR B 1 38 ? 7.32 0.117 18.469 1 91.5 38 THR B N 1
ATOM 1405 C CA . THR B 1 38 ? 8.211 0.636 19.5 1 91.5 38 THR B CA 1
ATOM 1406 C C . THR B 1 38 ? 9.32 1.488 18.891 1 91.5 38 THR B C 1
ATOM 1408 O O . THR B 1 38 ? 9.789 2.445 19.5 1 91.5 38 THR B O 1
ATOM 1411 N N . ARG B 1 39 ? 9.773 1.156 17.781 1 94.44 39 ARG B N 1
ATOM 1412 C CA . ARG B 1 39 ? 10.805 1.932 17.094 1 94.44 39 ARG B CA 1
ATOM 1413 C C . ARG B 1 39 ? 10.289 3.307 16.703 1 94.44 39 ARG B C 1
ATOM 1415 O O . ARG B 1 39 ? 11.031 4.285 16.703 1 94.44 39 ARG B O 1
ATOM 1422 N N . THR B 1 40 ? 8.977 3.361 16.312 1 94.31 40 THR B N 1
ATOM 1423 C CA . THR B 1 40 ? 8.32 4.648 16.109 1 94.31 40 THR B CA 1
ATOM 1424 C C . THR B 1 40 ? 8.344 5.48 17.375 1 94.31 40 THR B C 1
ATOM 1426 O O . THR B 1 40 ? 8.695 6.664 17.344 1 94.31 40 THR B O 1
ATOM 1429 N N . LEU B 1 41 ? 8.008 4.859 18.5 1 95.31 41 LEU B N 1
ATOM 1430 C CA . LEU B 1 41 ? 7.988 5.555 19.781 1 95.31 41 LEU B CA 1
ATOM 1431 C C . LEU B 1 41 ? 9.375 6.078 20.125 1 95.31 41 LEU B C 1
ATOM 1433 O O . LEU B 1 41 ? 9.516 7.211 20.609 1 95.31 41 LEU B O 1
ATOM 1437 N N . GLU B 1 42 ? 10.328 5.316 19.906 1 96.62 42 GLU B N 1
ATOM 1438 C CA . GLU B 1 42 ? 11.703 5.691 20.219 1 96.62 42 GLU B CA 1
ATOM 1439 C C . GLU B 1 42 ? 12.133 6.914 19.406 1 96.62 42 GLU B C 1
ATOM 1441 O O . GLU B 1 42 ? 12.656 7.883 19.969 1 96.62 42 GLU B O 1
ATOM 1446 N N . VAL B 1 43 ? 11.938 6.859 18.109 1 97.31 43 VAL B N 1
ATOM 1447 C CA . VAL B 1 43 ? 12.344 7.953 17.234 1 97.31 43 VAL B CA 1
ATOM 1448 C C . VAL B 1 43 ? 11.562 9.219 17.594 1 97.31 43 VAL B C 1
ATOM 1450 O O . VAL B 1 43 ? 12.141 10.305 17.688 1 97.31 43 VAL B O 1
ATOM 1453 N N . CYS B 1 44 ? 10.32 9.07 17.844 1 97.5 44 CYS B N 1
ATOM 1454 C CA . CYS B 1 44 ? 9.508 10.234 18.203 1 97.5 44 CYS B CA 1
ATOM 1455 C C . CYS B 1 44 ? 9.945 10.82 19.531 1 97.5 44 CYS B C 1
ATOM 1457 O O . CYS B 1 44 ? 10.055 12.039 19.672 1 97.5 44 CYS B O 1
ATOM 1459 N N . ASN B 1 45 ? 10.172 9.961 20.438 1 97.44 45 ASN B N 1
ATOM 1460 C CA . ASN B 1 45 ? 10.641 10.422 21.734 1 97.44 45 ASN B CA 1
ATOM 1461 C C . ASN B 1 45 ? 11.969 11.164 21.625 1 97.44 45 ASN B C 1
ATOM 1463 O O . ASN B 1 45 ? 12.125 12.25 22.188 1 97.44 45 ASN B O 1
ATOM 1467 N N . ARG B 1 46 ? 12.914 10.68 20.906 1 97.69 46 ARG B N 1
ATOM 1468 C CA . ARG B 1 46 ? 14.227 11.289 20.719 1 97.69 46 ARG B CA 1
ATOM 1469 C C . ARG B 1 46 ? 14.102 12.672 20.078 1 97.69 46 ARG B C 1
ATOM 1471 O O . ARG B 1 46 ? 14.961 13.531 20.281 1 97.69 46 ARG B O 1
ATOM 1478 N N . ASN B 1 47 ? 13.07 12.828 19.359 1 98.31 47 ASN B N 1
ATOM 1479 C CA . ASN B 1 47 ? 12.875 14.094 18.656 1 98.31 47 ASN B CA 1
ATOM 1480 C C . ASN B 1 47 ? 11.812 14.953 19.328 1 98.31 47 ASN B C 1
ATOM 1482 O O . ASN B 1 47 ? 11.336 15.93 18.75 1 98.31 47 ASN B O 1
ATOM 1486 N N . ASN B 1 48 ? 11.352 14.562 20.531 1 98.31 48 ASN B N 1
ATOM 1487 C CA . ASN B 1 48 ? 10.375 15.297 21.328 1 98.31 48 ASN B CA 1
ATOM 1488 C C . ASN B 1 48 ? 9.055 15.453 20.578 1 98.31 48 ASN B C 1
ATOM 1490 O O . ASN B 1 48 ? 8.492 16.547 20.516 1 98.31 48 ASN B O 1
ATOM 1494 N N . VAL B 1 49 ? 8.641 14.359 20.031 1 98.44 49 VAL B N 1
ATOM 1495 C CA . VAL B 1 49 ? 7.359 14.289 19.344 1 98.44 49 VAL B CA 1
ATOM 1496 C C . VAL B 1 49 ? 6.41 13.367 20.109 1 98.44 49 VAL B C 1
ATOM 1498 O O . VAL B 1 49 ? 6.52 12.141 20.016 1 98.44 49 VAL B O 1
ATOM 1501 N N . PRO B 1 50 ? 5.492 13.984 20.812 1 96.75 50 PRO B N 1
ATOM 1502 C CA . PRO B 1 50 ? 4.543 13.133 21.531 1 96.75 50 PRO B CA 1
ATOM 1503 C C . PRO B 1 50 ? 3.619 12.359 20.594 1 96.75 50 PRO B C 1
ATOM 1505 O O . PRO B 1 50 ? 3.189 12.891 19.562 1 96.75 50 PRO B O 1
ATOM 1508 N N . ILE B 1 51 ? 3.422 11.078 20.938 1 94.81 51 ILE B N 1
ATOM 1509 C CA . ILE B 1 51 ? 2.559 10.25 20.109 1 94.81 51 ILE B CA 1
ATOM 1510 C C . ILE B 1 51 ? 1.374 9.75 20.938 1 94.81 51 ILE B C 1
ATOM 1512 O O . ILE B 1 51 ? 1.558 9.148 22 1 94.81 51 ILE B O 1
ATOM 1516 N N . LYS B 1 52 ? 0.236 10.133 20.531 1 87.5 52 LYS B N 1
ATOM 1517 C CA . LYS B 1 52 ? -1.033 9.594 21.016 1 87.5 52 LYS B CA 1
ATOM 1518 C C . LYS B 1 52 ? -1.937 9.195 19.844 1 87.5 52 LYS B C 1
ATOM 1520 O O . LYS B 1 52 ? -2.461 10.062 19.141 1 87.5 52 LYS B O 1
ATOM 1525 N N . HIS B 1 53 ? -1.868 7.887 19.641 1 84.75 53 HIS B N 1
ATOM 1526 C CA . HIS B 1 53 ? -2.605 7.477 18.453 1 84.75 53 HIS B CA 1
ATOM 1527 C C . HIS B 1 53 ? -3.293 6.133 18.656 1 84.75 53 HIS B C 1
ATOM 1529 O O . HIS B 1 53 ? -2.736 5.238 19.297 1 84.75 53 HIS B O 1
ATOM 1535 N N . GLU B 1 54 ? -4.547 6.137 18.219 1 83.69 54 GLU B N 1
ATOM 1536 C CA . GLU B 1 54 ? -5.254 4.863 18.078 1 83.69 54 GLU B CA 1
ATOM 1537 C C . GLU B 1 54 ? -5.586 4.57 16.625 1 83.69 54 GLU B C 1
ATOM 1539 O O . GLU B 1 54 ? -6.223 5.383 15.945 1 83.69 54 GLU B O 1
ATOM 1544 N N . GLY B 1 55 ? -5.195 3.424 16.219 1 86.88 55 GLY B N 1
ATOM 1545 C CA . GLY B 1 55 ? -5.43 3.047 14.836 1 86.88 55 GLY B CA 1
ATOM 1546 C C . GLY B 1 55 ? -6.902 2.936 14.492 1 86.88 55 GLY B C 1
ATOM 1547 O O . GLY B 1 55 ? -7.699 2.441 15.289 1 86.88 55 GLY B O 1
ATOM 1548 N N . ARG B 1 56 ? -7.301 3.477 13.352 1 89.38 56 ARG B N 1
ATOM 1549 C CA . ARG B 1 56 ? -8.633 3.301 12.781 1 89.38 56 ARG B CA 1
ATOM 1550 C C . ARG B 1 56 ? -8.562 3.213 11.258 1 89.38 56 ARG B C 1
ATOM 1552 O O . ARG B 1 56 ? -7.535 3.545 10.656 1 89.38 56 ARG B O 1
ATOM 1559 N N . ALA B 1 57 ? -9.695 2.727 10.68 1 89.94 57 ALA B N 1
ATOM 1560 C CA . ALA B 1 57 ? -9.75 2.607 9.227 1 89.94 57 ALA B CA 1
ATOM 1561 C C . ALA B 1 57 ? -10.359 3.859 8.594 1 89.94 57 ALA B C 1
ATOM 1563 O O . ALA B 1 57 ? -11.211 4.512 9.195 1 89.94 57 ALA B O 1
ATOM 1564 N N . LEU B 1 58 ? -9.93 4.188 7.469 1 94 58 LEU B N 1
ATOM 1565 C CA . LEU B 1 58 ? -10.531 5.242 6.656 1 94 58 LEU B CA 1
ATOM 1566 C C . LEU B 1 58 ? -12.016 4.969 6.426 1 94 58 LEU B C 1
ATOM 1568 O O . LEU B 1 58 ? -12.406 3.834 6.156 1 94 58 LEU B O 1
ATOM 1572 N N . SER B 1 59 ? -12.797 5.965 6.605 1 93.12 59 SER B N 1
ATOM 1573 C CA . SER B 1 59 ? -14.234 5.875 6.34 1 93.12 59 SER B CA 1
ATOM 1574 C C . SER B 1 59 ? -14.688 6.988 5.406 1 93.12 59 SER B C 1
ATOM 1576 O O . SER B 1 59 ? -13.984 7.98 5.219 1 93.12 59 SER B O 1
ATOM 1578 N N . GLU B 1 60 ? -15.898 6.789 4.906 1 95.5 60 GLU B N 1
ATOM 1579 C CA . GLU B 1 60 ? -16.453 7.785 3.994 1 95.5 60 GLU B CA 1
ATOM 1580 C C . GLU B 1 60 ? -16.625 9.133 4.684 1 95.5 60 GLU B C 1
ATOM 1582 O O . GLU B 1 60 ? -16.422 10.18 4.066 1 95.5 60 GLU B O 1
ATOM 1587 N N . SER B 1 61 ? -16.953 9.125 5.914 1 97.88 61 SER B N 1
ATOM 1588 C CA . SER B 1 61 ? -17.188 10.367 6.645 1 97.88 61 SER B CA 1
ATOM 1589 C C . SER B 1 61 ? -15.922 11.203 6.723 1 97.88 61 SER B C 1
ATOM 1591 O O . SER B 1 61 ? -15.984 12.422 6.887 1 97.88 61 SER B O 1
ATOM 1593 N N . ASP B 1 62 ? -14.789 10.57 6.562 1 98 62 ASP B N 1
ATOM 1594 C CA . ASP B 1 62 ? -13.516 11.289 6.637 1 98 62 ASP B CA 1
ATOM 1595 C C . ASP B 1 62 ? -13.383 12.289 5.496 1 98 62 ASP B C 1
ATOM 1597 O O . ASP B 1 62 ? -12.758 13.344 5.656 1 98 62 ASP B O 1
ATOM 1601 N N . PHE B 1 63 ? -14.039 12.062 4.418 1 98.56 63 PHE B N 1
ATOM 1602 C CA . PHE B 1 63 ? -13.922 12.914 3.244 1 98.56 63 PHE B CA 1
ATOM 1603 C C . PHE B 1 63 ? -14.75 14.188 3.422 1 98.56 63 PHE B C 1
ATOM 1605 O O . PHE B 1 63 ? -14.602 15.141 2.652 1 98.56 63 PHE B O 1
ATOM 1612 N N . TYR B 1 64 ? -15.547 14.172 4.398 1 98.62 64 TYR B N 1
ATOM 1613 C CA . TYR B 1 64 ? -16.344 15.352 4.715 1 98.62 64 TYR B CA 1
ATOM 1614 C C . TYR B 1 64 ? -15.789 16.062 5.949 1 98.62 64 TYR B C 1
ATOM 1616 O O . TYR B 1 64 ? -16.094 17.234 6.184 1 98.62 64 TYR B O 1
ATOM 1624 N N . THR B 1 65 ? -15.008 15.375 6.68 1 98.56 65 THR B N 1
ATOM 1625 C CA . THR B 1 65 ? -14.438 15.906 7.914 1 98.56 65 THR B CA 1
ATOM 1626 C C . THR B 1 65 ? -13.117 16.625 7.637 1 98.56 65 THR B C 1
ATOM 1628 O O . THR B 1 65 ? -12.836 17.672 8.219 1 98.56 65 THR B O 1
ATOM 1631 N N . PHE B 1 66 ? -12.328 16.078 6.734 1 98.69 66 PHE B N 1
ATOM 1632 C CA . PHE B 1 66 ? -10.977 16.578 6.52 1 98.69 66 PHE B CA 1
ATOM 1633 C C . PHE B 1 66 ? -10.875 17.328 5.195 1 98.69 66 PHE B C 1
ATOM 1635 O O . PHE B 1 66 ? -11.422 16.891 4.184 1 98.69 66 PHE B O 1
ATOM 1642 N N . ASP B 1 67 ? -10.156 18.484 5.246 1 98.38 67 ASP B N 1
ATOM 1643 C CA . ASP B 1 67 ? -9.891 19.25 4.035 1 98.38 67 ASP B CA 1
ATOM 1644 C C . ASP B 1 67 ? -8.789 18.594 3.197 1 98.38 67 ASP B C 1
ATOM 1646 O O . ASP B 1 67 ? -8.82 18.672 1.968 1 98.38 67 ASP B O 1
ATOM 1650 N N . TYR B 1 68 ? -7.859 18 3.906 1 98.44 68 TYR B N 1
ATOM 1651 C CA . TYR B 1 68 ? -6.719 17.344 3.277 1 98.44 68 TYR B CA 1
ATOM 1652 C C . TYR B 1 68 ? -6.598 15.898 3.742 1 98.44 68 TYR B C 1
ATOM 1654 O O . TYR B 1 68 ? -6.738 15.609 4.934 1 98.44 68 TYR B O 1
ATOM 1662 N N . ILE B 1 69 ? -6.434 15 2.836 1 98.62 69 ILE B N 1
ATOM 1663 C CA . ILE B 1 69 ? -6.141 13.594 3.10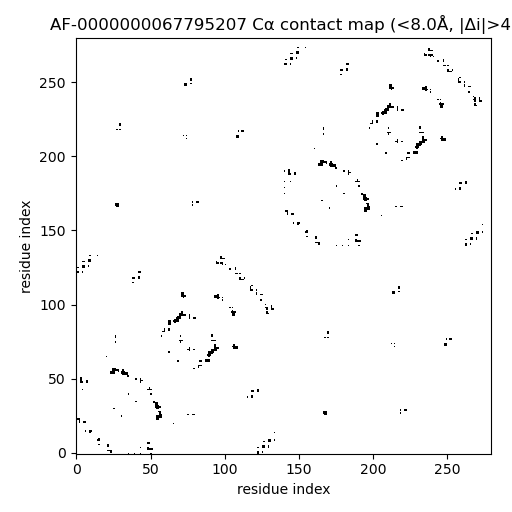4 1 98.62 69 ILE B CA 1
ATOM 1664 C C . ILE B 1 69 ? -4.902 13.164 2.316 1 98.62 69 ILE B C 1
ATOM 1666 O O . ILE B 1 69 ? -4.938 13.094 1.085 1 98.62 69 ILE B O 1
ATOM 1670 N N . PHE B 1 70 ? -3.838 12.875 3.037 1 98.5 70 PHE B N 1
ATOM 1671 C CA . PHE B 1 70 ? -2.564 12.555 2.406 1 98.5 70 PHE B CA 1
ATOM 1672 C C . PHE B 1 70 ? -2.287 11.055 2.479 1 98.5 70 PHE B C 1
ATOM 1674 O O . PHE B 1 70 ? -2.406 10.445 3.545 1 98.5 70 PHE B O 1
ATOM 1681 N N . ALA B 1 71 ? -1.936 10.547 1.356 1 97 71 ALA B N 1
ATOM 1682 C CA . ALA B 1 71 ? -1.463 9.164 1.288 1 97 71 ALA B CA 1
ATOM 1683 C C . ALA B 1 71 ? 0.056 9.102 1.425 1 97 71 ALA B C 1
ATOM 1685 O O . ALA B 1 71 ? 0.767 10 0.97 1 97 71 ALA B O 1
ATOM 1686 N N . MET B 1 72 ? 0.537 7.961 1.981 1 96.06 72 MET B N 1
ATOM 1687 C CA . MET B 1 72 ? 1.976 7.785 2.156 1 96.06 72 MET B CA 1
ATOM 1688 C C . MET B 1 72 ? 2.594 7.105 0.938 1 96.06 72 MET B C 1
ATOM 1690 O O . MET B 1 72 ? 3.793 7.238 0.689 1 96.06 72 MET B O 1
ATOM 1694 N N . ASP B 1 73 ? 1.752 6.398 0.233 1 93.44 73 ASP B N 1
ATOM 1695 C CA . ASP B 1 73 ? 2.225 5.68 -0.947 1 93.44 73 ASP B CA 1
ATOM 1696 C C . ASP B 1 73 ? 1.103 5.504 -1.969 1 93.44 73 ASP B C 1
ATOM 1698 O O . ASP B 1 73 ? -0.038 5.902 -1.721 1 93.44 73 ASP B O 1
ATOM 1702 N N . ASN B 1 74 ? 1.474 4.883 -3.115 1 91.75 74 ASN B N 1
ATOM 1703 C CA . ASN B 1 74 ? 0.524 4.812 -4.223 1 91.75 74 ASN B CA 1
ATOM 1704 C C . ASN B 1 74 ? -0.602 3.824 -3.93 1 91.75 74 ASN B C 1
ATOM 1706 O O . ASN B 1 74 ? -1.734 4.016 -4.375 1 91.75 74 ASN B O 1
ATOM 1710 N N . SER B 1 75 ? -0.265 2.797 -3.197 1 90 75 SER B N 1
ATOM 1711 C CA . SER B 1 75 ? -1.309 1.844 -2.832 1 90 75 SER B CA 1
ATOM 1712 C C . SER B 1 75 ? -2.373 2.496 -1.957 1 90 75 SER B C 1
ATOM 1714 O O . SER B 1 75 ? -3.57 2.357 -2.217 1 90 75 SER B O 1
ATOM 1716 N N . ASN B 1 76 ? -1.927 3.215 -0.987 1 92.44 76 ASN B N 1
ATOM 1717 C CA . ASN B 1 76 ? -2.854 3.953 -0.135 1 92.44 76 ASN B CA 1
ATOM 1718 C C . ASN B 1 76 ? -3.621 5.008 -0.924 1 92.44 76 ASN B C 1
ATOM 1720 O O . ASN B 1 76 ? -4.82 5.191 -0.72 1 92.44 76 ASN B O 1
ATOM 1724 N N . LEU B 1 77 ? -2.936 5.668 -1.821 1 93.88 77 LEU B N 1
ATOM 1725 C CA . LEU B 1 77 ? -3.578 6.695 -2.635 1 93.88 77 LEU B CA 1
ATOM 1726 C C . LEU B 1 77 ? -4.711 6.098 -3.465 1 93.88 77 LEU B C 1
ATOM 1728 O O . LEU B 1 77 ? -5.809 6.656 -3.514 1 93.88 77 LEU B O 1
ATOM 1732 N N . ALA B 1 78 ? -4.414 5.02 -4.082 1 89.12 78 ALA B N 1
ATOM 1733 C CA . ALA B 1 78 ? -5.434 4.352 -4.887 1 89.12 78 ALA B CA 1
ATOM 1734 C C . ALA B 1 78 ? -6.621 3.928 -4.023 1 89.12 78 ALA B C 1
ATOM 1736 O O . ALA B 1 78 ? -7.773 4.129 -4.406 1 89.12 78 ALA B O 1
ATOM 1737 N N . ASN B 1 79 ? -6.32 3.338 -2.873 1 90.12 79 ASN B N 1
ATOM 1738 C CA . ASN B 1 79 ? -7.367 2.902 -1.955 1 90.12 79 ASN B CA 1
ATOM 1739 C C . ASN B 1 79 ? -8.234 4.074 -1.494 1 90.12 79 ASN B C 1
ATOM 1741 O O . ASN B 1 79 ? -9.461 3.963 -1.446 1 90.12 79 ASN B O 1
ATOM 1745 N N . ILE B 1 80 ? -7.625 5.133 -1.186 1 94.38 80 ILE B N 1
ATOM 1746 C CA . ILE B 1 80 ? -8.328 6.328 -0.737 1 94.38 80 ILE B CA 1
ATOM 1747 C C . ILE B 1 80 ? -9.242 6.84 -1.851 1 94.38 80 ILE B C 1
ATOM 1749 O O . ILE B 1 80 ? -10.422 7.125 -1.614 1 94.38 80 ILE B O 1
ATOM 1753 N N . ASN B 1 81 ? -8.773 6.938 -3.018 1 91.75 81 ASN B N 1
ATOM 1754 C CA . ASN B 1 81 ? -9.531 7.492 -4.133 1 91.75 81 ASN B CA 1
ATOM 1755 C C . ASN B 1 81 ? -10.703 6.59 -4.516 1 91.75 81 ASN B C 1
ATOM 1757 O O . ASN B 1 81 ? -11.734 7.07 -4.996 1 91.75 81 ASN B O 1
ATOM 1761 N N . ARG B 1 82 ? -10.508 5.328 -4.266 1 86.62 82 ARG B N 1
ATOM 1762 C CA . ARG B 1 82 ? -11.602 4.395 -4.539 1 86.62 82 ARG B CA 1
ATOM 1763 C C . ARG B 1 82 ? -12.773 4.633 -3.602 1 86.62 82 ARG B C 1
ATOM 1765 O O . ARG B 1 82 ? -13.922 4.375 -3.961 1 86.62 82 ARG B O 1
ATOM 1772 N N . LEU B 1 83 ? -12.539 5.141 -2.469 1 89.94 83 LEU B N 1
ATOM 1773 C CA . LEU B 1 83 ? -13.57 5.348 -1.461 1 89.94 83 LEU B CA 1
ATOM 1774 C C . LEU B 1 83 ? -14.109 6.773 -1.522 1 89.94 83 LEU B C 1
ATOM 1776 O O . LEU B 1 83 ? -15.141 7.078 -0.921 1 89.94 83 LEU B O 1
ATOM 1780 N N . LYS B 1 84 ? -13.469 7.637 -2.162 1 94.94 84 LYS B N 1
ATOM 1781 C CA . LYS B 1 84 ? -13.805 9.055 -2.139 1 94.94 84 LYS B CA 1
ATOM 1782 C C . LYS B 1 84 ? -15.133 9.32 -2.852 1 94.94 84 LYS B C 1
ATOM 1784 O O . LYS B 1 84 ? -15.266 9.039 -4.043 1 94.94 84 LYS B O 1
ATOM 1789 N N . PRO B 1 85 ? -16.031 9.938 -2.025 1 96.69 85 PRO B N 1
ATOM 1790 C CA . PRO B 1 85 ? -17.281 10.328 -2.693 1 96.69 85 PRO B CA 1
ATOM 1791 C C . PRO B 1 85 ? -17.078 11.398 -3.762 1 96.69 85 PRO B C 1
ATOM 1793 O O . PRO B 1 85 ? -16.219 12.273 -3.604 1 96.69 85 PRO B O 1
ATOM 1796 N N . LYS B 1 86 ? -17.969 11.352 -4.762 1 95.88 86 LYS B N 1
ATOM 1797 C CA . LYS B 1 86 ? -17.844 12.266 -5.891 1 95.88 86 LYS B CA 1
ATOM 1798 C C . LYS B 1 86 ? -18.047 13.719 -5.449 1 95.88 86 LYS B C 1
ATOM 1800 O O . LYS B 1 86 ? -17.453 14.633 -6.031 1 95.88 86 LYS B O 1
ATOM 1805 N N . ASP B 1 87 ? -18.734 13.844 -4.441 1 98.19 87 ASP B N 1
ATOM 1806 C CA . ASP B 1 87 ? -19.078 15.211 -4.039 1 98.19 87 ASP B CA 1
ATOM 1807 C C . ASP B 1 87 ? -18.156 15.711 -2.941 1 98.19 87 ASP B C 1
ATOM 1809 O O . ASP B 1 87 ? -18.312 16.828 -2.439 1 98.19 87 ASP B O 1
ATOM 1813 N N . SER B 1 88 ? -17.234 14.938 -2.574 1 98.5 88 SER B N 1
ATOM 1814 C CA . SER B 1 88 ? -16.281 15.367 -1.545 1 98.5 88 SER B CA 1
ATOM 1815 C C . SER B 1 88 ? -15.383 16.484 -2.053 1 98.5 88 SER B C 1
ATOM 1817 O O . SER B 1 88 ? -14.938 16.453 -3.203 1 98.5 88 SER B O 1
ATOM 1819 N N . LYS B 1 89 ? -15.047 17.391 -1.162 1 97.94 89 LYS B N 1
ATOM 1820 C CA . LYS B 1 89 ? -14.133 18.484 -1.496 1 97.94 89 LYS B CA 1
ATOM 1821 C C . LYS B 1 89 ? -12.742 18.234 -0.92 1 97.94 89 LYS B C 1
ATOM 1823 O O . LYS B 1 89 ? -11.836 19.047 -1.098 1 97.94 89 LYS B O 1
ATOM 1828 N N . ALA B 1 90 ? -12.602 17.141 -0.264 1 98.69 90 ALA B N 1
ATOM 1829 C CA . ALA B 1 90 ? -11.297 16.812 0.299 1 98.69 90 ALA B CA 1
ATOM 1830 C C . ALA B 1 90 ? -10.227 16.766 -0.791 1 98.69 90 ALA B C 1
ATOM 1832 O O . ALA B 1 90 ? -10.453 16.219 -1.867 1 98.69 90 ALA B O 1
ATOM 1833 N N . VAL B 1 91 ? -9.102 17.469 -0.542 1 98 91 VAL B N 1
ATOM 1834 C CA . VAL B 1 91 ? -7.945 17.359 -1.428 1 98 91 VAL B CA 1
ATOM 1835 C C . VAL B 1 91 ? -7.125 16.125 -1.07 1 98 91 VAL B C 1
ATOM 1837 O O . VAL B 1 91 ? -6.559 16.047 0.023 1 98 91 VAL B O 1
ATOM 1840 N N . VAL B 1 92 ? -7.09 15.18 -2.01 1 97.81 92 VAL B N 1
ATOM 1841 C CA . VAL B 1 92 ? -6.391 13.914 -1.805 1 97.81 92 VAL B CA 1
ATOM 1842 C C . VAL B 1 92 ? -5.117 13.883 -2.65 1 97.81 92 VAL B C 1
ATOM 1844 O O . VAL B 1 92 ? -5.16 14.148 -3.854 1 97.81 92 VAL B O 1
ATOM 1847 N N . SER B 1 93 ? -3.969 13.586 -2.049 1 97.38 93 SER B N 1
ATOM 1848 C CA . SER B 1 93 ? -2.699 13.469 -2.764 1 97.38 93 SER B CA 1
ATOM 1849 C C . SER B 1 93 ? -1.665 12.719 -1.935 1 97.38 93 SER B C 1
ATOM 1851 O O . SER B 1 93 ? -1.908 12.398 -0.769 1 97.38 93 SER B O 1
ATOM 1853 N N . LEU B 1 94 ? -0.605 12.398 -2.596 1 97.06 94 LEU B N 1
ATOM 1854 C CA . LEU B 1 94 ? 0.557 11.992 -1.812 1 97.06 94 LEU B CA 1
ATOM 1855 C C . LEU B 1 94 ? 1.091 13.164 -0.989 1 97.06 94 LEU B C 1
ATOM 1857 O O . LEU B 1 94 ? 1.158 14.289 -1.478 1 97.06 94 LEU B O 1
ATOM 1861 N N . ILE B 1 95 ? 1.503 12.867 0.239 1 97.69 95 ILE B N 1
ATOM 1862 C CA . ILE B 1 95 ? 2.129 13.938 1.004 1 97.69 95 ILE B CA 1
ATOM 1863 C C . ILE B 1 95 ? 3.459 14.32 0.36 1 97.69 95 ILE B C 1
ATOM 1865 O O . ILE B 1 95 ? 3.854 15.492 0.387 1 97.69 95 ILE B O 1
ATOM 1869 N N . GLY B 1 96 ? 4.125 13.383 -0.263 1 97.5 96 GLY B N 1
ATOM 1870 C CA . GLY B 1 96 ? 5.418 13.602 -0.892 1 97.5 96 GLY B CA 1
ATOM 1871 C C . GLY B 1 96 ? 5.336 14.453 -2.145 1 97.5 96 GLY B C 1
ATOM 1872 O O . GLY B 1 96 ? 6.359 14.852 -2.703 1 97.5 96 GLY B O 1
ATOM 1873 N N . ALA B 1 97 ? 4.125 14.727 -2.59 1 94.75 97 ALA B N 1
ATOM 1874 C CA . ALA B 1 97 ? 3.975 15.609 -3.744 1 94.75 97 ALA B CA 1
ATOM 1875 C C . ALA B 1 97 ? 4.465 17.016 -3.424 1 94.75 97 ALA B C 1
ATOM 1877 O O . ALA B 1 97 ? 4.781 17.797 -4.328 1 94.75 97 ALA B O 1
ATOM 1878 N N . HIS B 1 98 ? 4.586 17.312 -2.213 1 90.25 98 HIS B N 1
ATOM 1879 C CA . HIS B 1 98 ? 4.961 18.641 -1.75 1 90.25 98 HIS B CA 1
ATOM 1880 C C . HIS B 1 98 ? 6.477 18.766 -1.614 1 90.25 98 HIS B C 1
ATOM 1882 O O . HIS B 1 98 ? 6.992 19.859 -1.368 1 90.25 98 HIS B O 1
ATOM 1888 N N . ARG B 1 99 ? 7.16 17.703 -1.781 1 95.88 99 ARG B N 1
ATOM 1889 C CA . ARG B 1 99 ? 8.562 17.688 -1.383 1 95.88 99 ARG B CA 1
ATOM 1890 C C . ARG B 1 99 ? 9.367 18.734 -2.154 1 95.88 99 ARG B C 1
ATOM 1892 O O . ARG B 1 99 ? 9.117 18.969 -3.338 1 95.88 99 ARG B O 1
ATOM 1899 N N . GLU B 1 100 ? 10.328 19.312 -1.487 1 97.69 100 GLU B N 1
ATOM 1900 C CA . GLU B 1 100 ? 11.297 20.219 -2.094 1 97.69 100 GLU B CA 1
ATOM 1901 C C . GLU B 1 100 ? 12.695 19.609 -2.102 1 97.69 100 GLU B C 1
ATOM 1903 O O . GLU B 1 100 ? 13.539 19.984 -2.914 1 97.69 100 GLU B O 1
ATOM 1908 N N . ASP B 1 101 ? 12.984 18.812 -1.173 1 98 101 ASP B N 1
ATOM 1909 C CA . ASP B 1 101 ? 14.227 18.031 -1.132 1 98 101 ASP B CA 1
ATOM 1910 C C . ASP B 1 101 ? 14.078 16.734 -1.906 1 98 101 ASP B C 1
ATOM 1912 O O . ASP B 1 101 ? 13.406 15.805 -1.451 1 98 101 ASP B O 1
ATOM 1916 N N . MET B 1 102 ? 14.82 16.641 -2.986 1 96.5 102 MET B N 1
ATOM 1917 C CA . MET B 1 102 ? 14.633 15.539 -3.924 1 96.5 102 MET B CA 1
ATOM 1918 C C . MET B 1 102 ? 15.367 14.289 -3.447 1 96.5 102 MET B C 1
ATOM 1920 O O . MET B 1 102 ? 15.242 13.219 -4.051 1 96.5 102 MET B O 1
ATOM 1924 N N . SER B 1 103 ? 16.062 14.414 -2.385 1 97.19 103 SER B N 1
ATOM 1925 C CA . SER B 1 103 ? 16.688 13.219 -1.824 1 97.19 103 SER B CA 1
ATOM 1926 C C . SER B 1 103 ? 15.648 12.305 -1.177 1 97.19 103 SER B C 1
ATOM 1928 O O . SER B 1 103 ? 15.914 11.133 -0.937 1 97.19 103 SER B O 1
ATOM 1930 N N . PHE B 1 104 ? 14.5 12.828 -0.868 1 97.25 104 PHE B N 1
ATOM 1931 C CA . PHE B 1 104 ? 13.383 12.023 -0.383 1 97.25 104 PHE B CA 1
ATOM 1932 C C . PHE B 1 104 ? 12.492 11.586 -1.536 1 97.25 104 PHE B C 1
ATOM 1934 O O . PHE B 1 104 ? 12.039 12.422 -2.326 1 97.25 104 PHE B O 1
ATOM 1941 N N . PRO B 1 105 ? 12.305 10.32 -1.61 1 95.38 105 PRO B N 1
ATOM 1942 C CA . PRO B 1 105 ? 11.266 9.922 -2.566 1 95.38 105 PRO B CA 1
ATOM 1943 C C . PRO B 1 105 ? 9.875 10.43 -2.178 1 95.38 105 PRO B C 1
ATOM 1945 O O . PRO B 1 105 ? 9.656 10.805 -1.024 1 95.38 105 PRO B O 1
ATOM 1948 N N . GLU B 1 106 ? 8.93 10.406 -3.15 1 95.38 106 GLU B N 1
ATOM 1949 C CA . GLU B 1 106 ? 7.566 10.867 -2.895 1 95.38 106 GLU B CA 1
ATOM 1950 C C . GLU B 1 106 ? 6.836 9.922 -1.945 1 95.38 106 GLU B C 1
ATOM 1952 O O . GLU B 1 106 ? 5.977 10.344 -1.174 1 95.38 106 GLU B O 1
ATOM 1957 N N . ILE B 1 107 ? 7.203 8.688 -2.076 1 94.56 107 ILE B N 1
ATOM 1958 C CA . ILE B 1 107 ? 6.531 7.688 -1.257 1 94.56 107 ILE B CA 1
ATOM 1959 C C . ILE B 1 107 ? 7.199 7.605 0.113 1 94.56 107 ILE B C 1
ATOM 1961 O O . ILE B 1 107 ? 8.422 7.734 0.223 1 94.56 107 ILE B O 1
ATOM 1965 N N . VAL B 1 108 ? 6.355 7.398 1.114 1 95.5 108 VAL B N 1
ATOM 1966 C CA . VAL B 1 108 ? 6.844 7.094 2.455 1 95.5 108 VAL B CA 1
ATOM 1967 C C . VAL B 1 108 ? 6.664 5.605 2.744 1 95.5 108 VAL B C 1
ATOM 1969 O O . VAL B 1 108 ? 5.539 5.137 2.949 1 95.5 108 VAL B O 1
ATOM 1972 N N . ASP B 1 109 ? 7.762 4.984 2.838 1 90.31 109 ASP B N 1
ATOM 1973 C CA . ASP B 1 109 ? 7.711 3.549 3.084 1 90.31 109 ASP B CA 1
ATOM 1974 C C . ASP B 1 109 ? 7.41 3.252 4.551 1 90.31 109 ASP B C 1
ATOM 1976 O O . ASP B 1 109 ? 7.84 3.992 5.441 1 90.31 109 ASP B O 1
ATOM 1980 N N . ASP B 1 110 ? 6.621 2.176 4.727 1 86.06 110 ASP B N 1
ATOM 1981 C CA . ASP B 1 110 ? 6.562 1.633 6.082 1 86.06 110 ASP B CA 1
ATOM 1982 C C . ASP B 1 110 ? 7.91 1.053 6.5 1 86.06 110 ASP B C 1
ATOM 1984 O O . ASP B 1 110 ? 8.406 0.104 5.887 1 86.06 110 ASP B O 1
ATOM 1988 N N . PRO B 1 111 ? 8.484 1.622 7.5 1 88.75 111 PRO B N 1
ATOM 1989 C CA . PRO B 1 111 ? 9.812 1.155 7.891 1 88.75 111 PRO B CA 1
ATOM 1990 C C . PRO B 1 111 ? 9.773 -0.169 8.648 1 88.75 111 PRO B C 1
ATOM 1992 O O . PRO B 1 111 ? 10.766 -0.559 9.266 1 88.75 111 PRO B O 1
ATOM 1995 N N . TYR B 1 112 ? 8.773 -0.875 8.602 1 80.69 112 TYR B N 1
ATOM 1996 C CA . TYR B 1 112 ? 8.578 -2.111 9.352 1 80.69 112 TYR B CA 1
ATOM 1997 C C . TYR B 1 112 ? 9.766 -3.051 9.172 1 80.69 112 TYR B C 1
ATOM 1999 O O . TYR B 1 112 ? 10.258 -3.623 10.148 1 80.69 112 TYR B O 1
ATOM 2007 N N . TYR B 1 113 ? 10.328 -3.045 7.957 1 77.81 113 TYR B N 1
ATOM 2008 C CA . TYR B 1 113 ? 11.461 -3.939 7.707 1 77.81 113 TYR B CA 1
ATOM 2009 C C . TYR B 1 113 ? 12.773 -3.172 7.711 1 77.81 113 TYR B C 1
ATOM 2011 O O . TYR B 1 113 ? 13.836 -3.742 7.438 1 77.81 113 TYR B O 1
ATOM 2019 N N . GLY B 1 114 ? 12.852 -1.964 7.902 1 80.31 114 GLY B N 1
ATOM 2020 C CA . GLY B 1 114 ? 14.023 -1.129 7.727 1 80.31 114 GLY B CA 1
ATOM 2021 C C . GLY B 1 114 ? 14.836 -0.966 9 1 80.31 114 GLY B C 1
ATOM 2022 O O . GLY B 1 114 ? 15.836 -0.246 9.016 1 80.31 114 GLY B O 1
ATOM 2023 N N . GLY B 1 115 ? 14.57 -1.594 10.078 1 83.75 115 GLY B N 1
ATOM 2024 C CA . GLY B 1 115 ? 15.281 -1.38 11.32 1 83.75 115 GLY B CA 1
ATOM 2025 C C . GLY B 1 115 ? 15.133 0.03 11.859 1 83.75 115 GLY B C 1
ATOM 2026 O O . GLY B 1 115 ? 14.266 0.781 11.422 1 83.75 115 GLY B O 1
ATOM 2027 N N . LYS B 1 116 ? 16 0.433 12.812 1 89.5 116 LYS B N 1
ATOM 2028 C CA . LYS B 1 116 ? 15.922 1.732 13.469 1 89.5 116 LYS B CA 1
ATOM 2029 C C . LYS B 1 116 ? 16.219 2.867 12.492 1 89.5 116 LYS B C 1
ATOM 2031 O O . LYS B 1 116 ? 15.57 3.918 12.547 1 89.5 116 LYS B O 1
ATOM 2036 N N . SER B 1 117 ? 17.156 2.668 11.609 1 94.19 117 SER B N 1
ATOM 2037 C CA . SER B 1 117 ? 17.516 3.697 10.641 1 94.19 117 SER B CA 1
ATOM 2038 C C . SER B 1 117 ? 16.359 4.012 9.703 1 94.19 117 SER B C 1
ATOM 2040 O O . SER B 1 117 ? 16.188 5.16 9.281 1 94.19 117 SER B O 1
ATOM 2042 N N . GLY B 1 118 ? 15.562 3.066 9.422 1 94.62 118 GLY B N 1
ATOM 2043 C CA . GLY B 1 118 ? 14.383 3.289 8.594 1 94.62 118 GLY B CA 1
ATOM 2044 C C . GLY B 1 118 ? 13.359 4.191 9.25 1 94.62 118 GLY B C 1
ATOM 2045 O O . GLY B 1 118 ? 12.766 5.051 8.586 1 94.62 118 GLY B O 1
ATOM 2046 N N . PHE B 1 119 ? 13.258 4.066 10.539 1 96.25 119 PHE B N 1
ATOM 2047 C CA . PHE B 1 119 ? 12.297 4.875 11.273 1 96.25 119 PHE B CA 1
ATOM 2048 C C . PHE B 1 119 ? 12.773 6.32 11.383 1 96.25 119 PHE B C 1
ATOM 2050 O O . PHE B 1 119 ? 11.977 7.25 11.266 1 96.25 119 PHE B O 1
ATOM 2057 N N . GLN B 1 120 ? 14.078 6.445 11.562 1 97.12 120 GLN B N 1
ATOM 2058 C CA . GLN B 1 120 ? 14.641 7.793 11.609 1 97.12 120 GLN B CA 1
ATOM 2059 C C . GLN B 1 120 ? 14.484 8.5 10.266 1 97.12 120 GLN B C 1
ATOM 2061 O O . GLN B 1 120 ? 14.125 9.68 10.219 1 97.12 120 GLN B O 1
ATOM 2066 N N . ARG B 1 121 ? 14.703 7.793 9.273 1 96.44 121 ARG B N 1
ATOM 2067 C CA . ARG B 1 121 ? 14.562 8.367 7.941 1 96.44 121 ARG B CA 1
ATOM 2068 C C . ARG B 1 121 ? 13.109 8.773 7.676 1 96.44 121 ARG B C 1
ATOM 2070 O O . ARG B 1 121 ? 12.852 9.836 7.113 1 96.44 121 ARG B O 1
ATOM 2077 N N . ALA B 1 122 ? 12.195 7.93 8.023 1 96.88 122 ALA B N 1
ATOM 2078 C CA . ALA B 1 122 ? 10.781 8.25 7.855 1 96.88 122 ALA B CA 1
ATOM 2079 C C . ALA B 1 122 ? 10.406 9.516 8.625 1 96.88 122 ALA B C 1
ATOM 2081 O O . ALA B 1 122 ? 9.664 10.359 8.109 1 96.88 122 ALA B O 1
ATOM 2082 N N . TYR B 1 123 ? 10.953 9.633 9.812 1 97.94 123 TYR B N 1
ATOM 2083 C CA . TYR B 1 123 ? 10.727 10.836 10.609 1 97.94 123 TYR B CA 1
ATOM 2084 C C . TYR B 1 123 ? 11.211 12.078 9.875 1 97.94 123 TYR B C 1
ATOM 2086 O O . TYR B 1 123 ? 10.484 13.062 9.766 1 97.94 123 TYR B O 1
ATOM 2094 N N . GLU B 1 124 ? 12.391 12 9.367 1 98.44 124 GLU B N 1
ATOM 2095 C CA . GLU B 1 124 ? 12.977 13.133 8.656 1 98.44 124 GLU B CA 1
ATOM 2096 C C . GLU B 1 124 ? 12.188 13.469 7.398 1 98.44 124 GLU B C 1
ATOM 2098 O O . GLU B 1 124 ? 11.938 14.641 7.113 1 98.44 124 GLU B O 1
ATOM 2103 N N . GLN B 1 125 ? 11.812 12.484 6.742 1 98.44 125 GLN B N 1
ATOM 2104 C CA . GLN B 1 125 ? 11.039 12.641 5.516 1 98.44 125 GLN B CA 1
ATOM 2105 C C . GLN B 1 125 ? 9.688 13.289 5.793 1 98.44 125 GLN B C 1
ATOM 2107 O O . GLN B 1 125 ? 9.312 14.273 5.145 1 98.44 125 GLN B O 1
ATOM 2112 N N . LEU B 1 126 ? 9.008 12.805 6.773 1 98.38 126 LEU B N 1
ATOM 2113 C CA . LEU B 1 126 ? 7.691 13.328 7.129 1 98.38 126 LEU B CA 1
ATOM 2114 C C . LEU B 1 126 ? 7.793 14.75 7.664 1 98.38 126 LEU B C 1
ATOM 2116 O O . LEU B 1 126 ? 6.906 15.57 7.43 1 9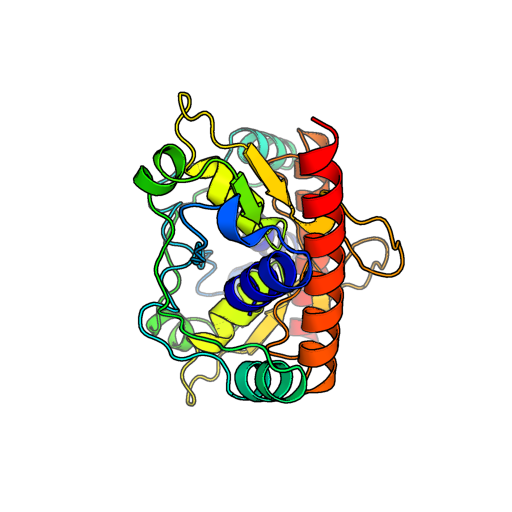8.38 126 LEU B O 1
ATOM 2120 N N . THR B 1 127 ? 8.867 15 8.406 1 98.56 127 THR B N 1
ATOM 2121 C CA . THR B 1 127 ? 9.094 16.359 8.867 1 98.56 127 THR B CA 1
ATOM 2122 C C . THR B 1 127 ? 9.258 17.312 7.688 1 98.56 127 THR B C 1
ATOM 2124 O O . THR B 1 127 ? 8.602 18.359 7.633 1 98.56 127 THR B O 1
ATOM 2127 N N . HIS B 1 128 ? 10.062 16.922 6.75 1 98.69 128 HIS B N 1
ATOM 2128 C CA . HIS B 1 128 ? 10.281 17.734 5.566 1 98.69 128 HIS B CA 1
ATOM 2129 C C . HIS B 1 128 ? 8.977 17.969 4.812 1 98.69 128 HIS B C 1
ATOM 2131 O O . HIS B 1 128 ? 8.641 19.125 4.484 1 98.69 128 HIS B O 1
ATOM 2137 N N . PHE B 1 129 ? 8.219 16.891 4.535 1 98.62 129 PHE B N 1
ATOM 2138 C CA . PHE B 1 129 ? 6.961 17.016 3.811 1 98.62 129 PHE B CA 1
ATOM 2139 C C . PHE B 1 129 ? 5.996 17.938 4.551 1 98.62 129 PHE B C 1
ATOM 2141 O O . PHE B 1 129 ? 5.34 18.781 3.934 1 98.62 129 PHE B O 1
ATOM 2148 N N . SER B 1 130 ? 5.914 17.75 5.836 1 9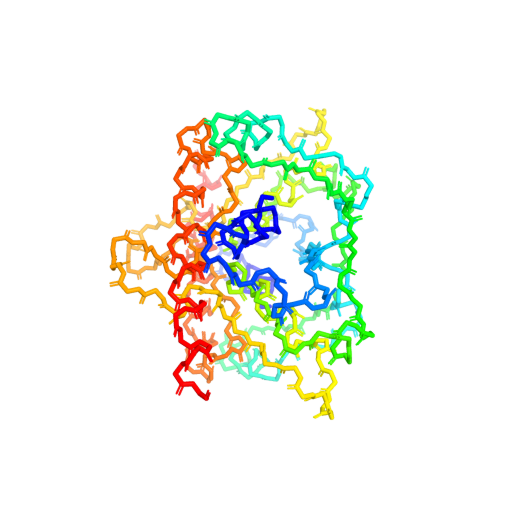8.38 130 SER B N 1
ATOM 2149 C CA . SER B 1 130 ? 5.023 18.562 6.656 1 98.38 130 SER B CA 1
ATOM 2150 C C . SER B 1 130 ? 5.402 20.047 6.59 1 98.38 130 SER B C 1
ATOM 2152 O O . SER B 1 130 ? 4.539 20.906 6.418 1 98.38 130 SER B O 1
ATOM 2154 N N . GLU B 1 131 ? 6.664 20.328 6.699 1 98.25 131 GLU B N 1
ATOM 2155 C CA . GLU B 1 131 ? 7.141 21.703 6.66 1 98.25 131 GLU B CA 1
ATOM 2156 C C . GLU B 1 131 ? 6.801 22.375 5.332 1 98.25 131 GLU B C 1
ATOM 2158 O O . GLU B 1 131 ? 6.332 23.516 5.305 1 98.25 131 GLU B O 1
ATOM 2163 N N . VAL B 1 132 ? 7.043 21.703 4.27 1 98.19 132 VAL B N 1
ATOM 2164 C CA . VAL B 1 132 ? 6.801 22.266 2.947 1 98.19 132 VAL B CA 1
ATOM 2165 C C . VAL B 1 132 ? 5.309 22.516 2.758 1 98.19 132 VAL B C 1
ATOM 2167 O O . VAL B 1 132 ? 4.906 23.578 2.25 1 98.19 132 VAL B O 1
ATOM 2170 N N . PHE B 1 133 ? 4.496 21.562 3.146 1 97.94 133 PHE B N 1
ATOM 2171 C CA . PHE B 1 133 ? 3.051 21.734 3.037 1 97.94 133 PHE B CA 1
ATOM 2172 C C . PHE B 1 133 ? 2.59 22.969 3.818 1 97.94 133 PHE B C 1
ATOM 2174 O O . PHE B 1 133 ? 1.813 23.781 3.311 1 97.94 133 PHE B O 1
ATOM 2181 N N . LEU B 1 134 ? 3.068 23.094 5.027 1 97.44 134 LEU B N 1
ATOM 2182 C CA . LEU B 1 134 ? 2.674 24.203 5.891 1 97.44 134 LEU B CA 1
ATOM 2183 C C . LEU B 1 134 ? 3.086 25.531 5.281 1 97.44 134 LEU B C 1
ATOM 2185 O O . LEU B 1 134 ? 2.342 26.516 5.355 1 97.44 134 LEU B O 1
ATOM 2189 N N . LYS B 1 135 ? 4.238 25.516 4.668 1 96.12 135 LYS B N 1
ATOM 2190 C CA . LYS B 1 135 ? 4.711 26.719 3.988 1 96.12 135 LYS B CA 1
ATOM 2191 C C . LYS B 1 135 ? 3.781 27.094 2.838 1 96.12 135 LYS B C 1
ATOM 2193 O O . LYS B 1 135 ? 3.469 28.266 2.646 1 96.12 135 LYS B O 1
ATOM 2198 N N . ARG B 1 136 ? 3.305 26.156 2.18 1 94.38 136 ARG B N 1
ATOM 2199 C CA . ARG B 1 136 ? 2.463 26.391 1.012 1 94.38 136 ARG B CA 1
ATOM 2200 C C . ARG B 1 136 ? 1.069 26.859 1.425 1 94.38 136 ARG B C 1
ATOM 2202 O O . ARG B 1 136 ? 0.409 27.594 0.685 1 94.38 136 ARG B O 1
ATOM 2209 N N . LEU B 1 137 ? 0.568 26.406 2.537 1 91 137 LEU B N 1
ATOM 2210 C CA . LEU B 1 137 ? -0.733 26.828 3.037 1 91 137 LEU B CA 1
ATOM 2211 C C . LEU B 1 137 ? -0.748 28.344 3.287 1 91 137 LEU B C 1
ATOM 2213 O O . LEU B 1 137 ? -1.782 28.984 3.121 1 91 137 LEU B O 1
ATOM 2217 N N . ASP B 1 138 ? 0.353 28.875 3.6 1 86.69 138 ASP B N 1
ATOM 2218 C CA . ASP B 1 138 ? 0.464 30.312 3.865 1 86.69 138 ASP B CA 1
ATOM 2219 C C . ASP B 1 138 ? 0.427 31.109 2.566 1 86.69 138 ASP B C 1
ATOM 2221 O O . ASP B 1 138 ? 0.093 32.281 2.574 1 86.69 138 ASP B O 1
ATOM 2225 N N . GLU B 1 139 ? 0.792 30.469 1.569 1 79.5 139 GLU B N 1
ATOM 2226 C CA . GLU B 1 139 ? 0.849 31.188 0.3 1 79.5 139 GLU B CA 1
ATOM 2227 C C . GLU B 1 139 ? -0.521 31.234 -0.371 1 79.5 139 GLU B C 1
ATOM 2229 O O . GLU B 1 139 ? -0.728 31.984 -1.321 1 79.5 139 GLU B O 1
ATOM 2234 N N . LYS B 1 140 ? -1.508 30.594 0.059 1 66.81 140 LYS B N 1
ATOM 2235 C CA . LYS B 1 140 ? -2.852 30.641 -0.51 1 66.81 140 LYS B CA 1
ATOM 2236 C C . LYS B 1 140 ? -3.74 31.609 0.251 1 66.81 140 LYS B C 1
ATOM 2238 O O . LYS B 1 140 ? -3.523 31.859 1.439 1 66.81 140 LYS B O 1
#

Solvent-accessible surface area (backbone atoms only — not comparable to full-atom values): 16248 Å² total; per-residue (Å²): 106,67,43,31,43,38,52,46,51,30,46,76,66,73,43,44,86,78,49,93,76,86,76,66,62,34,75,32,72,82,50,58,73,42,73,75,54,67,60,52,52,50,49,28,52,78,67,74,31,72,78,86,73,69,40,37,59,68,53,68,67,49,41,75,71,36,66,66,46,69,21,48,36,69,64,48,40,53,55,50,59,73,59,53,59,90,83,47,76,38,47,73,44,53,46,30,76,48,51,82,60,78,87,48,66,52,56,54,71,77,37,86,84,46,55,68,66,30,37,48,49,46,50,53,49,46,43,51,25,42,51,42,45,57,56,52,58,68,73,103,105,68,43,32,44,39,52,46,51,29,46,77,66,73,42,45,85,77,49,93,77,87,74,66,62,35,74,32,71,80,50,57,73,44,73,77,54,67,60,52,51,49,49,28,53,79,68,74,32,73,77,86,73,68,42,37,59,68,53,67,66,48,42,75,71,35,65,66,47,68,21,46,36,69,66,48,40,52,54,50,59,71,58,54,58,90,82,46,77,39,48,73,44,53,47,30,74,47,52,83,59,80,89,50,65,50,55,55,71,77,36,84,82,45,55,68,66,30,38,47,49,45,49,54,48,46,43,51,24,42,52,42,45,56,54,52,60,68,73,104

Sequence (280 aa):
MAEAVFRETAKRNGKADQFNIIDSCGTSGFHIGDHPDTRTLEVCNRNNVPIKHEGRALSESDFYTFDYIFAMDNSNLANINRLKPKDSKAVVSLIGAHREDMSFPEIVDDPYYGGKSGFQRAYEQLTHFSEVFLKRLDEKMAEAVFRETAKRNGKADQFNIIDSCGTSGFHIGDHPDTRTLEVCNRNNVPIKHEGRALSESDFYTFDYIFAMDNSNLANINRLKPKDSKAVVSLIGAHREDMSFPEIVDDPYYGGKSGFQRAYEQLTHFSEVFLKRLDEK

Nearest PDB structures (foldseek):
  1d1p-assembly1_A  TM=9.597E-01  e=9.416E-12  Saccharomyces cerevisiae
  1d2a-assembly2_B  TM=9.627E-01  e=1.920E-11  Saccharomyces cerevisiae
  6y2w-assembly1_A  TM=9.322E-01  e=2.294E-11  Homo sapiens
  7cuy-assembly2_B  TM=9.090E-01  e=1.153E-09  Drosophila melanogaster
  3jvi-assembly1_A  TM=9.449E-01  e=5.396E-09  Entamoeba histolytica HM-1:IMSS

pLDDT: mean 93.37, std 6.95, range [66.62, 98.69]

Secondary structure (DSSP, 8-state):
-HHHHHHHHHHHTT-GGG-S-----BSBSTTTTPPPPHHHHHHHHHTT--------B--TTHHHH-SEEEESSHHHHHHHHHH--TT---EEEEGGGG---TTS-SS---GGGSHHHHHHHHHHHHHHHHHHHHHHHHH-/-HHHHHHHHHHHTT-GGG-S-----BSBSTTTTPPPPHHHHHHHHHTT--------B--TTHHHH-SEEEESSHHHHHHHHHH--TT---EEEEGGGG---TTS-SS---GGGSHHHHHHHHHHHHHHHHHHHHHHHHH-

Foldseek 3Di:
DLQQLLCVLCVVVVNNVVDPDGADEAQDPPQAQPDDDVLLVVLCVVVVGDDDHGYDHDDAVVLVVAQEDADQDDVRQVSVVVSYDPPGNRDYYHLLVQAPDVVDDSHQDDCPPVPNVSSNVSSVSSSRSSNSVVVVVVVD/DLQQLLCVLCVVVVNNVVDPDGADEAQDPPQAQPDDDVLLVVLCVVVVGDDDHGYDHDDAVVLVVAQEDADQDDVRQVSVVVSYDPPGNRDYYHLLVQAPDVVDDSHQDDCPPVPNVSSNVSSVSSNRSSNSVVVVVVVD

Organism: Yarrowia lipolytica (strain CLIB 122 / E 150) (NCBI:txid284591)

Radius of gyration: 20.13 Å; Cα contacts (8 Å, |Δi|>4): 386; chains: 2; bounding box: 37×60×48 Å

InterPro domains:
  IPR002115 Protein-tyrosine phosphatase, low molecular weight, mammalian [PR00720] (51-66)
  IPR002115 Protein-tyrosine phosphatase, low molecular weight, mammalian [PR00720] (68-88)
  IPR002115 Protein-tyrosine phosphatase, low molecular weight, mammalian [PR00720] (115-136)
  IPR017867 Protein-tyrosine phosphatase, low molecular weight [PR00719] (32-48)
  IPR017867 Protein-tyrosine phosphatase, low molecular weight [PR00719] (65-80)
  IPR017867 Protein-tyrosine phosphatase, low molecular weight [PR00719] (88-101)
  IPR017867 Protein-tyrosine phosphatase, low molecular weight [PR00719] (108-123)
  IPR023485 Phosphotyrosine protein phosphatase I [PF01451] (1-140)
  IPR023485 Phosphotyrosine protein phosphatase I [SM00226] (1-136)
  IPR036196 Phosphotyrosine protein phosphatase I superfamily [SSF52788] (1-137)
  IPR050438 Low Molecular Weight Phosphotyrosine Protein Phosphatase [PTHR11717] (1-139)